Protein AF-0000000085122579 (afdb_homodimer)

Solvent-accessible surface area (backbone atoms only — not comparable to full-atom values): 19219 Å² total; per-residue (Å²): 74,34,42,40,33,47,33,80,49,53,35,28,74,35,72,66,45,45,52,49,37,68,74,48,38,85,46,38,46,40,50,25,57,27,92,48,52,70,45,27,50,51,32,51,49,48,52,53,51,47,40,44,73,68,72,38,62,59,37,35,36,8,29,28,47,11,14,35,53,35,53,37,51,22,65,74,67,73,30,44,30,39,26,38,46,42,28,80,53,45,45,65,74,56,69,60,71,41,80,43,60,28,69,84,80,63,42,40,33,46,40,51,70,66,46,40,53,50,47,53,71,55,60,69,88,74,73,84,65,36,75,35,31,36,38,41,34,27,62,43,18,84,81,54,67,54,62,56,43,44,71,71,45,67,71,24,51,74,43,78,39,83,46,64,28,63,85,40,71,69,57,74,78,43,50,66,59,52,52,57,71,76,103,74,33,42,40,34,46,33,80,49,52,38,30,74,34,73,66,45,44,53,49,37,67,72,48,38,83,44,38,44,41,50,27,56,28,91,48,53,72,46,28,51,51,31,50,50,48,51,53,51,48,41,46,74,70,73,40,62,61,36,35,36,8,30,28,47,11,14,35,53,34,54,37,49,22,65,74,69,73,31,44,31,38,28,38,46,42,28,80,52,44,46,66,74,58,68,60,73,41,83,42,60,29,69,83,79,63,42,41,33,47,40,51,70,68,44,40,54,50,48,52,71,55,60,69,86,75,71,84,66,37,77,34,32,36,39,40,35,27,63,43,19,82,82,53,67,55,62,57,43,46,70,71,44,68,70,24,49,76,43,79,40,84,46,64,28,63,85,39,71,70,59,75,77,43,52,66,59,50,53,58,70,76,103

Sequence (366 aa):
MIIYIHGFASSGLGDKAALFKEYFDEELISPSLSYVPSLAINTLEQLIESYLSLEQEVYLVGSSLGGYYAIYLANKYNLKAVLINPAVHAYETLDKIGTATNYYDYSSFEVIKEHLTYLKSIEVKEINEQSNFMVLLQEDDEVLDFNDAVEKLPDSELIIEQGGSHSFDEVERYFRKITLFFRMIIYIHGFASSGLGDKAALFKEYFDEELISPSLSYVPSLAINTLEQLIESYLSLEQEVYLVGSSLGGYYAIYLANKYNLKAVLINPAVHAYETLDKIGTATNYYDYSSFEVIKEHLTYLKSIEVKEINEQSNFMVLLQEDDEVLDFNDAVEKLPDSELIIEQGGSHSFDEVERYFRKITLFFR

pLDDT: mean 97.39, std 3.12, range [74.44, 98.94]

Radius of gyration: 20.88 Å; Cα contacts (8 Å, |Δi|>4): 743; chains: 2; bounding box: 42×60×50 Å

Nearest PDB structures (foldseek):
  4fle-assembly1_A  TM=9.470E-01  e=5.871E-21  Yersinia enterocolitica subsp. enterocolitica 8081
  6fvj-assembly8_H  TM=5.611E-01  e=1.574E-05  Mycobacterium tuberculosis
  6fw5-assembly3_C  TM=5.671E-01  e=3.361E-04  Mycobacterium tuberculosis CDC1551
  9cys-assembly1_A  TM=4.863E-01  e=2.263E-02  Enterobacter cloacae
  8goa-assembly1_A  TM=5.769E-01  e=2.248E-01  Escherichia coli K-12

Secondary structure (DSSP, 8-state):
-EEEE--TT--TTSHHHHHHHHHHGGGEE---B-SSHHHHHHHHHHHHHHHHHTT---EEEEETHHHHHHHHHHHHHT-EEEEES--TTHHHHT---EEEE-TTT--EEEE-HHHHHHHHHT--SS-S-GGGEEEEEETT-SSS-HHHHHHH-TTSEEEEESS--TT-TTGGGGHHHHHHHH-/-EEEE--TT--TTSHHHHHHHHHHGGGEE---B-SSHHHHHHHHHHHHHHHHHTT---EEEEETHHHHHHHHHHHHHT-EEEEES--TTHHHHT---EEEE-TTT--EEEE-HHHHHHHHHT--SS-S-GGGEEEEEETT-SSS-HHHHHHH-TTSEEEEESS--TT-TTGGGGHHHHHHHH-

Structure (mmCIF, N/CA/C/O backbone):
data_AF-0000000085122579-model_v1
#
loop_
_entity.id
_entity.type
_entity.pdbx_description
1 polymer Esterase
#
loop_
_atom_site.group_PDB
_atom_site.id
_atom_site.type_symbol
_atom_site.label_atom_id
_atom_site.label_alt_id
_atom_site.label_comp_id
_atom_site.label_asym_id
_atom_site.label_entity_id
_atom_site.label_seq_id
_atom_site.pdbx_PDB_ins_code
_atom_site.Cartn_x
_atom_site.Cartn_y
_atom_site.Cartn_z
_atom_site.occupancy
_atom_site.B_iso_or_equiv
_atom_site.auth_seq_id
_atom_site.auth_comp_id
_atom_site.auth_asym_id
_atom_site.auth_atom_id
_atom_site.pdbx_PDB_model_num
ATOM 1 N N . MET A 1 1 ? -14.656 -7.227 -4.316 1 97.5 1 MET A N 1
ATOM 2 C CA . MET A 1 1 ? -13.422 -6.473 -4.52 1 97.5 1 MET A CA 1
ATOM 3 C C . MET A 1 1 ? -12.281 -7.395 -4.922 1 97.5 1 MET A C 1
ATOM 5 O O . MET A 1 1 ? -12.07 -8.438 -4.297 1 97.5 1 MET A O 1
ATOM 9 N N . ILE A 1 2 ? -11.586 -7.027 -6 1 98.81 2 ILE A N 1
ATOM 10 C CA . ILE A 1 2 ? -10.43 -7.777 -6.469 1 98.81 2 ILE A CA 1
ATOM 11 C C . ILE A 1 2 ? -9.148 -7.035 -6.094 1 98.81 2 ILE A C 1
ATOM 13 O O . ILE A 1 2 ? -9.023 -5.832 -6.34 1 98.81 2 ILE A O 1
ATOM 17 N N . ILE A 1 3 ? -8.25 -7.723 -5.438 1 98.94 3 ILE A N 1
ATOM 18 C CA . ILE A 1 3 ? -6.938 -7.156 -5.137 1 98.94 3 ILE A CA 1
ATOM 19 C C . ILE A 1 3 ? -5.883 -7.77 -6.059 1 98.94 3 ILE A C 1
ATOM 21 O O . ILE A 1 3 ? -5.621 -8.977 -5.992 1 98.94 3 ILE A O 1
ATOM 25 N N . TYR A 1 4 ? -5.352 -6.973 -6.926 1 98.94 4 TYR A N 1
ATOM 26 C CA . TYR A 1 4 ? -4.246 -7.406 -7.773 1 98.94 4 TYR A CA 1
ATOM 27 C C . TYR A 1 4 ? -2.914 -7.242 -7.051 1 98.94 4 TYR A C 1
ATOM 29 O O . TYR A 1 4 ? -2.596 -6.16 -6.555 1 98.94 4 TYR A O 1
ATOM 37 N N . ILE A 1 5 ? -2.152 -8.289 -7.023 1 98.94 5 ILE A N 1
ATOM 38 C CA . ILE A 1 5 ? -0.883 -8.328 -6.305 1 98.94 5 ILE A CA 1
ATOM 39 C C . ILE A 1 5 ? 0.265 -8.516 -7.293 1 98.94 5 ILE A C 1
ATOM 41 O O . ILE A 1 5 ? 0.404 -9.586 -7.891 1 98.94 5 ILE A O 1
ATOM 45 N N . HIS A 1 6 ? 1.112 -7.496 -7.414 1 98.81 6 HIS A N 1
ATOM 46 C CA . HIS A 1 6 ? 2.176 -7.492 -8.414 1 98.81 6 HIS A CA 1
ATOM 47 C C . HIS A 1 6 ? 3.389 -8.281 -7.934 1 98.81 6 HIS A C 1
ATOM 49 O O . HIS A 1 6 ? 3.455 -8.672 -6.766 1 98.81 6 HIS A O 1
ATOM 55 N N . GLY A 1 7 ? 4.34 -8.484 -8.852 1 97.75 7 GLY A N 1
ATOM 56 C CA . GLY A 1 7 ? 5.531 -9.273 -8.586 1 97.75 7 GLY A CA 1
ATOM 57 C C . GLY A 1 7 ? 6.695 -8.445 -8.086 1 97.75 7 GLY A C 1
ATOM 58 O O . GLY A 1 7 ? 6.543 -7.25 -7.82 1 97.75 7 GLY A O 1
ATOM 59 N N . PHE A 1 8 ? 7.832 -9.078 -7.992 1 97.31 8 PHE A N 1
ATOM 60 C CA . PHE A 1 8 ? 9.047 -8.508 -7.422 1 97.31 8 PHE A CA 1
ATOM 61 C C . PHE A 1 8 ? 9.5 -7.285 -8.211 1 97.31 8 PHE A C 1
ATOM 63 O O . PHE A 1 8 ? 9.531 -7.316 -9.445 1 97.31 8 PHE A O 1
ATOM 70 N N . ALA A 1 9 ? 9.773 -6.184 -7.504 1 97.12 9 ALA A N 1
ATOM 71 C CA . ALA A 1 9 ? 10.375 -4.961 -8.039 1 97.12 9 ALA A CA 1
ATOM 72 C C . ALA A 1 9 ? 9.414 -4.25 -8.992 1 97.12 9 ALA A C 1
ATOM 74 O O . ALA A 1 9 ? 9.781 -3.26 -9.625 1 97.12 9 ALA A O 1
ATOM 75 N N . SER A 1 10 ? 8.211 -4.82 -9.125 1 97.88 10 SER A N 1
ATOM 76 C CA . SER A 1 10 ? 7.18 -4.207 -9.953 1 97.88 10 SER A CA 1
ATOM 77 C C . SER A 1 10 ? 6.301 -3.262 -9.133 1 97.88 10 SER A C 1
ATOM 79 O O . SER A 1 10 ? 6.746 -2.717 -8.117 1 97.88 10 SER A O 1
ATOM 81 N N . SER A 1 11 ? 5.09 -2.896 -9.68 1 98.69 11 SER A N 1
ATOM 82 C CA . SER A 1 11 ? 4.168 -1.98 -9.016 1 98.69 11 SER A CA 1
ATOM 83 C C . SER A 1 11 ? 2.727 -2.238 -9.445 1 98.69 11 SER A C 1
ATOM 85 O O . SER A 1 11 ? 2.475 -3.074 -10.312 1 98.69 11 SER A O 1
ATOM 87 N N . GLY A 1 12 ? 1.847 -1.57 -8.781 1 98.69 12 GLY A N 1
ATOM 88 C CA . GLY A 1 12 ? 0.439 -1.638 -9.141 1 98.69 12 GLY A CA 1
ATOM 89 C C . GLY A 1 12 ? 0.13 -0.961 -10.469 1 98.69 12 GLY A C 1
ATOM 90 O O . GLY A 1 12 ? -1.016 -0.974 -10.922 1 98.69 12 GLY A O 1
ATOM 91 N N . LEU A 1 13 ? 1.161 -0.475 -11.172 1 98.25 13 LEU A N 1
ATOM 92 C CA . LEU A 1 13 ? 0.968 0.243 -12.422 1 98.25 13 LEU A CA 1
ATOM 93 C C . LEU A 1 13 ? 1.652 -0.485 -13.578 1 98.25 13 LEU A C 1
ATOM 95 O O . LEU A 1 13 ? 1.768 0.058 -14.68 1 98.25 13 LEU A O 1
ATOM 99 N N . GLY A 1 14 ? 2.145 -1.684 -13.266 1 97.5 14 GLY A N 1
ATOM 100 C CA . GLY A 1 14 ? 2.734 -2.488 -14.32 1 97.5 14 GLY A CA 1
ATOM 101 C C . GLY A 1 14 ? 1.75 -2.842 -15.422 1 97.5 14 GLY A C 1
ATOM 102 O O . GLY A 1 14 ? 0.545 -2.629 -15.281 1 97.5 14 GLY A O 1
ATOM 103 N N . ASP A 1 15 ? 2.234 -3.42 -16.484 1 96.56 15 ASP A N 1
ATOM 104 C CA . ASP A 1 15 ? 1.447 -3.686 -17.672 1 96.56 15 ASP A CA 1
ATOM 105 C C . ASP A 1 15 ? 0.255 -4.586 -17.359 1 96.56 15 ASP A C 1
ATOM 107 O O . ASP A 1 15 ? -0.878 -4.281 -17.734 1 96.56 15 ASP A O 1
ATOM 111 N N . LYS A 1 16 ? 0.443 -5.68 -16.688 1 97.56 16 LYS A N 1
ATOM 112 C CA . LYS A 1 16 ? -0.645 -6.605 -16.375 1 97.56 16 LYS A CA 1
ATOM 113 C C . LYS A 1 16 ? -1.66 -5.965 -15.438 1 97.56 16 LYS A C 1
ATOM 115 O O . LYS A 1 16 ? -2.869 -6.094 -15.633 1 97.56 16 LYS A O 1
ATOM 120 N N . ALA A 1 17 ? -1.126 -5.324 -14.422 1 97.62 17 ALA A N 1
ATOM 121 C CA . ALA A 1 17 ? -2.008 -4.629 -13.484 1 97.62 17 ALA A CA 1
ATOM 122 C C . ALA A 1 17 ? -2.904 -3.633 -14.211 1 97.62 17 ALA A C 1
ATOM 124 O O . ALA A 1 17 ? -4.098 -3.531 -13.914 1 97.62 17 ALA A O 1
ATOM 125 N N . ALA A 1 18 ? -2.316 -2.916 -15.195 1 97.69 18 ALA A N 1
ATOM 126 C CA . ALA A 1 18 ? -3.061 -1.92 -15.969 1 97.69 18 ALA A CA 1
ATOM 127 C C . ALA A 1 18 ? -4.172 -2.576 -16.781 1 97.69 18 ALA A C 1
ATOM 129 O O . ALA A 1 18 ? -5.277 -2.037 -16.875 1 97.69 18 ALA A O 1
ATOM 130 N N . LEU A 1 19 ? -3.873 -3.73 -17.359 1 98.38 19 LEU A N 1
ATOM 131 C CA . LEU A 1 19 ? -4.875 -4.465 -18.125 1 98.38 19 LEU A CA 1
ATOM 132 C C . LEU A 1 19 ? -6.031 -4.898 -17.234 1 98.38 19 LEU A C 1
ATOM 134 O O . LEU A 1 19 ? -7.195 -4.75 -17.594 1 98.38 19 LEU A O 1
ATOM 138 N N . PHE A 1 20 ? -5.695 -5.41 -16.078 1 98.69 20 PHE A N 1
ATOM 139 C CA . PHE A 1 20 ? -6.727 -5.844 -15.133 1 98.69 20 PHE A CA 1
ATOM 140 C C . PHE A 1 20 ? -7.566 -4.66 -14.672 1 98.69 20 PHE A C 1
ATOM 142 O O . PHE A 1 20 ? -8.789 -4.766 -14.57 1 98.69 20 PHE A O 1
ATOM 149 N N . LYS A 1 21 ? -6.918 -3.562 -14.367 1 98.19 21 LYS A N 1
ATOM 150 C CA . LYS A 1 21 ? -7.621 -2.367 -13.914 1 98.19 21 LYS A CA 1
ATOM 151 C C . LYS A 1 21 ? -8.578 -1.852 -14.984 1 98.19 21 LYS A C 1
ATOM 153 O O . LYS A 1 21 ? -9.688 -1.407 -14.672 1 98.19 21 LYS A O 1
ATOM 158 N N . GLU A 1 22 ? -8.125 -1.873 -16.188 1 97.75 22 GLU A N 1
ATOM 159 C CA . GLU A 1 22 ? -8.969 -1.424 -17.297 1 97.75 22 GLU A CA 1
ATOM 160 C C . GLU A 1 22 ? -10.211 -2.293 -17.422 1 97.75 22 GLU A C 1
ATOM 162 O O . GLU A 1 22 ? -11.305 -1.782 -17.672 1 97.75 22 GLU A O 1
ATOM 167 N N . TYR A 1 23 ? -10.109 -3.537 -17.203 1 98.44 23 TYR A N 1
ATOM 168 C CA . TYR A 1 23 ? -11.203 -4.477 -17.422 1 98.44 23 TYR A CA 1
ATOM 169 C C . TYR A 1 23 ? -12.156 -4.477 -16.219 1 98.44 23 TYR A C 1
ATOM 171 O O . TYR A 1 23 ? -13.375 -4.441 -16.391 1 98.44 23 TYR A O 1
ATOM 179 N N . PHE A 1 24 ? -11.633 -4.469 -15 1 97.69 24 PHE A N 1
ATOM 180 C CA . PHE A 1 24 ? -12.461 -4.656 -13.812 1 97.69 24 PHE A CA 1
ATOM 181 C C . PHE A 1 24 ? -12.836 -3.312 -13.195 1 97.69 24 PHE A C 1
ATOM 183 O O . PHE A 1 24 ? -13.742 -3.236 -12.367 1 97.69 24 PHE A O 1
ATOM 190 N N . ASP A 1 25 ? -12.125 -2.279 -13.516 1 95.5 25 ASP A N 1
ATOM 191 C CA . ASP A 1 25 ? -12.414 -0.897 -13.141 1 95.5 25 ASP A CA 1
ATOM 192 C C . ASP A 1 25 ? -12.547 -0.752 -11.625 1 95.5 25 ASP A C 1
ATOM 194 O O . ASP A 1 25 ? -11.648 -1.146 -10.883 1 95.5 25 ASP A O 1
ATOM 198 N N . GLU A 1 26 ? -13.688 -0.414 -11.156 1 93.31 26 GLU A N 1
ATOM 199 C CA . GLU A 1 26 ? -13.875 -0.052 -9.75 1 93.31 26 GLU A CA 1
ATOM 200 C C . GLU A 1 26 ? -13.875 -1.289 -8.859 1 93.31 26 GLU A C 1
ATOM 202 O O . GLU A 1 26 ? -13.727 -1.181 -7.637 1 93.31 26 GLU A O 1
ATOM 207 N N . GLU A 1 27 ? -13.93 -2.379 -9.461 1 96.94 27 GLU A N 1
ATOM 208 C CA . GLU A 1 27 ? -13.992 -3.604 -8.664 1 96.94 27 GLU A CA 1
ATOM 209 C C . GLU A 1 27 ? -12.594 -4.102 -8.312 1 96.94 27 GLU A C 1
ATOM 211 O O . GLU A 1 27 ? -12.445 -5.082 -7.582 1 96.94 27 GLU A O 1
ATOM 216 N N . LEU A 1 28 ? -11.609 -3.389 -8.859 1 98.62 28 LEU A N 1
ATOM 217 C CA . LEU A 1 28 ? -10.25 -3.869 -8.656 1 98.62 28 LEU A CA 1
ATOM 218 C C . LEU A 1 28 ? -9.359 -2.764 -8.094 1 98.62 28 LEU A C 1
ATOM 220 O O . LEU A 1 28 ? -9.43 -1.618 -8.547 1 98.62 28 LEU A O 1
ATOM 224 N N . ILE A 1 29 ? -8.594 -3.127 -7.105 1 98.81 29 ILE A N 1
ATOM 225 C CA . ILE A 1 29 ? -7.488 -2.275 -6.676 1 98.81 29 ILE A CA 1
ATOM 226 C C . ILE A 1 29 ? -6.16 -2.979 -6.945 1 98.81 29 ILE A C 1
ATOM 228 O O . ILE A 1 29 ? -6.07 -4.207 -6.867 1 98.81 29 ILE A O 1
ATOM 232 N N . SER A 1 30 ? -5.164 -2.24 -7.309 1 98.88 30 SER A N 1
ATOM 233 C CA . SER A 1 30 ? -3.812 -2.721 -7.57 1 98.88 30 SER A CA 1
ATOM 234 C C . SER A 1 30 ? -2.775 -1.881 -6.832 1 98.88 30 SER A C 1
ATOM 236 O O . SER A 1 30 ? -2.023 -1.126 -7.453 1 98.88 30 SER A O 1
ATOM 238 N N . PRO A 1 31 ? -2.701 -2.08 -5.516 1 98.88 31 PRO A N 1
ATOM 239 C CA . PRO A 1 31 ? -1.748 -1.269 -4.754 1 98.88 31 PRO A CA 1
ATOM 240 C C . PRO A 1 31 ? -0.297 -1.545 -5.141 1 98.88 31 PRO A C 1
ATOM 242 O O . PRO A 1 31 ? 0.042 -2.668 -5.52 1 98.88 31 PRO A O 1
ATOM 245 N N . SER A 1 32 ? 0.53 -0.485 -5.102 1 98.94 32 SER A N 1
ATOM 246 C CA . SER A 1 32 ? 1.976 -0.67 -5.172 1 98.94 32 SER A CA 1
ATOM 247 C C . SER A 1 32 ? 2.557 -1 -3.801 1 98.94 32 SER A C 1
ATOM 249 O O . SER A 1 32 ? 2.596 -0.143 -2.914 1 98.94 32 SER A O 1
ATOM 251 N N . LEU A 1 33 ? 3.066 -2.205 -3.693 1 98.88 33 LEU A N 1
ATOM 252 C CA . LEU A 1 33 ? 3.396 -2.756 -2.383 1 98.88 33 LEU A CA 1
ATOM 253 C C . LEU A 1 33 ? 4.82 -2.381 -1.979 1 98.88 33 LEU A C 1
ATOM 255 O O . LEU A 1 33 ? 5.668 -2.127 -2.838 1 98.88 33 LEU A O 1
ATOM 259 N N . SER A 1 34 ? 5.039 -2.348 -0.654 1 98.81 34 SER A N 1
ATOM 260 C CA . SER A 1 34 ? 6.391 -2.207 -0.121 1 98.81 34 SER A CA 1
ATOM 261 C C . SER A 1 34 ? 7.312 -3.293 -0.663 1 98.81 34 SER A C 1
ATOM 263 O O . SER A 1 34 ? 6.898 -4.445 -0.825 1 98.81 34 SER A O 1
ATOM 265 N N . TYR A 1 35 ? 8.57 -2.889 -0.859 1 98.25 35 TYR A N 1
ATOM 266 C CA . TYR A 1 35 ? 9.547 -3.887 -1.28 1 98.25 35 TYR A CA 1
ATOM 267 C C . TYR A 1 35 ? 9.914 -4.812 -0.126 1 98.25 35 TYR A C 1
ATOM 269 O O . TYR A 1 35 ? 10.57 -5.836 -0.328 1 98.25 35 TYR A O 1
ATOM 277 N N . VAL A 1 36 ? 9.539 -4.48 1.071 1 98.75 36 VAL A N 1
ATOM 278 C CA . VAL A 1 36 ? 9.711 -5.324 2.246 1 98.75 36 VAL A CA 1
ATOM 279 C C . VAL A 1 36 ? 8.562 -6.324 2.34 1 98.75 36 VAL A C 1
ATOM 281 O O . VAL A 1 36 ? 7.422 -5.945 2.605 1 98.75 36 VAL A O 1
ATOM 284 N N . PRO A 1 37 ? 8.828 -7.613 2.234 1 98.56 37 PRO A N 1
ATOM 285 C CA . PRO A 1 37 ? 7.77 -8.617 2.117 1 98.56 37 PRO A CA 1
ATOM 286 C C . PRO A 1 37 ? 6.805 -8.594 3.299 1 98.56 37 PRO A C 1
ATOM 288 O O . PRO A 1 37 ? 5.586 -8.688 3.109 1 98.56 37 PRO A O 1
ATOM 291 N N . SER A 1 38 ? 7.27 -8.469 4.531 1 98.88 38 SER A N 1
ATOM 292 C CA . SER A 1 38 ? 6.398 -8.484 5.703 1 98.88 38 SER A CA 1
ATOM 293 C C . SER A 1 38 ? 5.461 -7.281 5.711 1 98.88 38 SER A C 1
ATOM 295 O O . SER A 1 38 ? 4.309 -7.391 6.129 1 98.88 38 SER A O 1
ATOM 297 N N . LEU A 1 39 ? 5.938 -6.168 5.242 1 98.94 39 LEU A N 1
ATOM 298 C CA . LEU A 1 39 ? 5.105 -4.977 5.148 1 98.94 39 LEU A CA 1
ATOM 299 C C . LEU A 1 39 ? 4.078 -5.109 4.027 1 98.94 39 LEU A C 1
ATOM 301 O O . LEU A 1 39 ? 2.936 -4.668 4.168 1 98.94 39 LEU A O 1
ATOM 305 N N . ALA A 1 40 ? 4.504 -5.715 2.908 1 98.94 40 ALA A N 1
ATOM 306 C CA . ALA A 1 40 ? 3.582 -5.977 1.808 1 98.94 40 ALA A CA 1
ATOM 307 C C . ALA A 1 40 ? 2.43 -6.867 2.26 1 98.94 40 ALA A C 1
ATOM 309 O O . ALA A 1 40 ? 1.261 -6.551 2.021 1 98.94 40 ALA A O 1
ATOM 310 N N . ILE A 1 41 ? 2.752 -7.922 2.955 1 98.94 41 ILE A N 1
ATOM 311 C CA . ILE A 1 41 ? 1.755 -8.875 3.43 1 98.94 41 ILE A CA 1
ATOM 312 C C . ILE A 1 41 ? 0.828 -8.188 4.434 1 98.94 41 ILE A C 1
ATOM 314 O O . ILE A 1 41 ? -0.393 -8.352 4.371 1 98.94 41 ILE A O 1
ATOM 318 N N . ASN A 1 42 ? 1.389 -7.422 5.316 1 98.94 42 ASN A N 1
ATOM 319 C CA . ASN A 1 42 ? 0.564 -6.727 6.301 1 98.94 42 ASN A CA 1
ATOM 320 C C . ASN A 1 42 ? -0.429 -5.781 5.629 1 98.94 42 ASN A C 1
ATOM 322 O O . ASN A 1 42 ? -1.591 -5.707 6.031 1 98.94 42 ASN A O 1
ATOM 326 N N . THR A 1 43 ? 0.038 -5.035 4.637 1 98.94 43 THR A N 1
ATOM 327 C CA . THR A 1 43 ? -0.854 -4.156 3.887 1 98.94 43 THR A CA 1
ATOM 328 C C . THR A 1 43 ? -1.985 -4.953 3.244 1 98.94 43 THR A C 1
ATOM 330 O O . THR A 1 43 ? -3.154 -4.578 3.352 1 98.94 43 THR A O 1
ATOM 333 N N . LEU A 1 44 ? -1.632 -6.035 2.627 1 98.94 44 LEU A N 1
ATOM 334 C CA . LEU A 1 44 ? -2.619 -6.871 1.949 1 98.94 44 LEU A CA 1
ATOM 335 C C . LEU A 1 44 ? -3.605 -7.465 2.947 1 98.94 44 LEU A C 1
ATOM 337 O O . LEU A 1 44 ? -4.805 -7.547 2.668 1 98.94 44 LEU A O 1
ATOM 341 N N . GLU A 1 45 ? -3.111 -7.891 4.082 1 98.94 45 GLU A N 1
ATOM 342 C CA . GLU A 1 45 ? -3.996 -8.414 5.121 1 98.94 45 GLU A CA 1
ATOM 343 C C . GLU A 1 45 ? -4.988 -7.352 5.582 1 98.94 45 GLU A C 1
ATOM 345 O O . GLU A 1 45 ? -6.18 -7.633 5.738 1 98.94 45 GLU A O 1
ATOM 350 N N . GLN A 1 46 ? -4.523 -6.16 5.801 1 98.81 46 GLN A N 1
ATOM 351 C CA . GLN A 1 46 ? -5.41 -5.078 6.223 1 98.81 46 GLN A CA 1
ATOM 352 C C . GLN A 1 46 ? -6.469 -4.797 5.164 1 98.81 46 GLN A C 1
ATOM 354 O O . GLN A 1 46 ? -7.633 -4.551 5.492 1 98.81 46 GLN A O 1
ATOM 359 N N . LEU A 1 47 ? -6.066 -4.805 3.932 1 98.81 47 LEU A N 1
ATOM 360 C CA . LEU A 1 47 ? -7.016 -4.582 2.846 1 98.81 47 LEU A CA 1
ATOM 361 C C . LEU A 1 47 ? -8.094 -5.668 2.834 1 98.81 47 LEU A C 1
ATOM 363 O O . LEU A 1 47 ? -9.289 -5.359 2.799 1 98.81 47 LEU A O 1
ATOM 367 N N . ILE A 1 48 ? -7.645 -6.91 2.875 1 98.88 48 ILE A N 1
ATOM 368 C CA . ILE A 1 48 ? -8.562 -8.039 2.859 1 98.88 48 ILE A CA 1
ATOM 369 C C . ILE A 1 48 ? -9.547 -7.926 4.023 1 98.88 48 ILE A C 1
ATOM 371 O O . ILE A 1 48 ? -10.758 -7.984 3.83 1 98.88 48 ILE A O 1
ATOM 375 N N . GLU A 1 49 ? -9.008 -7.68 5.176 1 98.75 49 GLU A N 1
ATOM 376 C CA . GLU A 1 49 ? -9.836 -7.625 6.375 1 98.75 49 GLU A CA 1
ATOM 377 C C . GLU A 1 49 ? -10.797 -6.441 6.328 1 98.75 49 GLU A C 1
ATOM 379 O O . GLU A 1 49 ? -11.945 -6.551 6.762 1 98.75 49 GLU A O 1
ATOM 384 N N . SER A 1 50 ? -10.32 -5.352 5.836 1 98.5 50 SER A N 1
ATOM 385 C CA . SER A 1 50 ? -11.18 -4.172 5.766 1 98.5 50 SER A CA 1
ATOM 386 C C . SER A 1 50 ? -12.359 -4.406 4.82 1 98.5 50 SER A C 1
ATOM 388 O O . SER A 1 50 ? -13.492 -4.051 5.141 1 98.5 50 SER A O 1
ATOM 390 N N . TYR A 1 51 ? -12.141 -4.992 3.656 1 98.56 51 TYR A N 1
ATOM 391 C CA . TYR A 1 51 ? -13.219 -5.238 2.705 1 98.56 51 TYR A CA 1
ATOM 392 C C . TYR A 1 51 ? -14.172 -6.312 3.225 1 98.56 51 TYR A C 1
ATOM 394 O O . TYR A 1 51 ? -15.383 -6.211 3.051 1 98.56 51 TYR A O 1
ATOM 402 N N . LEU A 1 52 ? -13.578 -7.332 3.854 1 98.5 52 LEU A N 1
ATOM 403 C CA . LEU A 1 52 ? -14.422 -8.367 4.441 1 98.5 52 LEU A CA 1
ATOM 404 C C . LEU A 1 52 ? -15.328 -7.785 5.516 1 98.5 52 LEU A C 1
ATOM 406 O O . LEU A 1 52 ? -16.5 -8.156 5.617 1 98.5 52 LEU A O 1
ATOM 410 N N . SER A 1 53 ? -14.773 -6.852 6.262 1 97.56 53 SER A N 1
ATOM 411 C CA . SER A 1 53 ? -15.547 -6.234 7.332 1 97.56 53 SER A CA 1
ATOM 412 C C . SER A 1 53 ? -16.688 -5.395 6.77 1 97.56 53 SER A C 1
ATOM 414 O O . SER A 1 53 ? -17.688 -5.141 7.461 1 97.56 53 SER A O 1
ATOM 416 N N . LEU A 1 54 ? -16.578 -4.98 5.582 1 97.25 54 LEU A N 1
ATOM 417 C CA . LEU A 1 54 ? -17.625 -4.219 4.902 1 97.25 54 LEU A CA 1
ATOM 418 C C . LEU A 1 54 ? -18.531 -5.137 4.098 1 97.25 54 LEU A C 1
ATOM 420 O O . LEU A 1 54 ? -19.234 -4.688 3.186 1 97.25 54 LEU A O 1
ATOM 424 N N . GLU A 1 55 ? -18.391 -6.465 4.309 1 97.25 55 GLU A N 1
ATOM 425 C CA . GLU A 1 55 ? -19.219 -7.512 3.727 1 97.25 55 GLU A CA 1
ATOM 426 C C . GLU A 1 55 ? -19.016 -7.605 2.217 1 97.25 55 GLU A C 1
ATOM 428 O O . GLU A 1 55 ? -19.953 -7.91 1.477 1 97.25 55 GLU A O 1
ATOM 433 N N . GLN A 1 56 ? -17.859 -7.23 1.79 1 97.56 56 GLN A N 1
ATOM 434 C CA . GLN A 1 56 ? -17.5 -7.441 0.393 1 97.56 56 GLN A CA 1
ATOM 435 C C . GLN A 1 56 ? -16.891 -8.828 0.187 1 97.56 56 GLN A C 1
ATOM 437 O O . GLN A 1 56 ? -16.203 -9.352 1.064 1 97.56 56 GLN A O 1
ATOM 442 N N . GLU A 1 57 ? -17.25 -9.43 -0.937 1 98.06 57 GLU A N 1
ATOM 443 C CA . GLU A 1 57 ? -16.422 -10.555 -1.37 1 98.06 57 GLU A CA 1
ATOM 444 C C . GLU A 1 57 ? -15.055 -10.086 -1.831 1 98.06 57 GLU A C 1
ATOM 446 O O . GLU A 1 57 ? -14.93 -9.055 -2.492 1 98.06 57 GLU A O 1
ATOM 451 N N . VAL A 1 58 ? -14.07 -10.828 -1.396 1 98.81 58 VAL A N 1
ATOM 452 C CA . VAL A 1 58 ? -12.711 -10.445 -1.757 1 98.81 58 VAL A CA 1
ATOM 453 C C . VAL A 1 58 ? -12.07 -11.555 -2.596 1 98.81 58 VAL A C 1
ATOM 455 O O . VAL A 1 58 ? -12.18 -12.734 -2.262 1 98.81 58 VAL A O 1
ATOM 458 N N . TYR A 1 59 ? -11.477 -11.188 -3.703 1 98.94 59 TYR A N 1
ATOM 459 C CA . TYR A 1 59 ? -10.734 -12.078 -4.59 1 98.94 59 TYR A CA 1
ATOM 460 C C . TYR A 1 59 ? -9.312 -11.562 -4.812 1 98.94 59 TYR A C 1
ATOM 462 O O . TYR A 1 59 ? -9.055 -10.359 -4.699 1 98.94 59 TYR A O 1
ATOM 470 N N . LEU A 1 60 ? -8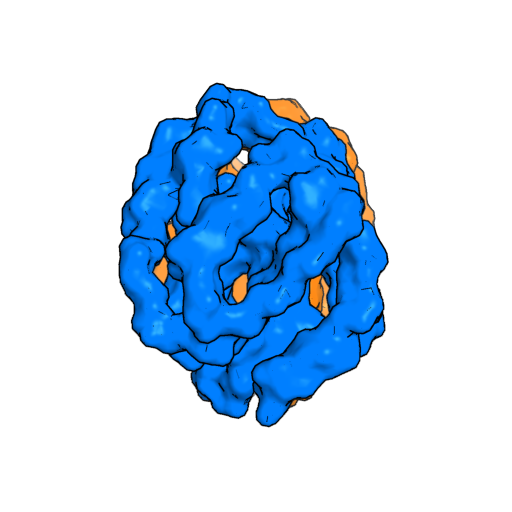.422 -12.508 -5.133 1 98.94 60 LEU A N 1
ATOM 471 C CA . LEU A 1 60 ? -7.027 -12.117 -5.344 1 98.94 60 LEU A CA 1
ATOM 472 C C . LEU A 1 60 ? -6.566 -12.484 -6.75 1 98.94 60 LEU A C 1
ATOM 474 O O . LEU A 1 60 ? -6.965 -13.523 -7.281 1 98.94 60 LEU A O 1
ATOM 478 N N . VAL A 1 61 ? -5.812 -11.664 -7.348 1 98.94 61 VAL A N 1
ATOM 479 C CA . VAL A 1 61 ? -5 -11.969 -8.523 1 98.94 61 VAL A CA 1
ATOM 480 C C . VAL A 1 61 ? -3.527 -11.727 -8.211 1 98.94 61 VAL A C 1
ATOM 482 O O . VAL A 1 61 ? -3.143 -10.609 -7.84 1 98.94 61 VAL A O 1
ATOM 485 N N . GLY A 1 62 ? -2.752 -12.711 -8.32 1 98.88 62 GLY A N 1
ATOM 486 C CA . GLY A 1 62 ? -1.337 -12.578 -8.008 1 98.88 62 GLY A CA 1
ATOM 487 C C . GLY A 1 62 ? -0.433 -13.023 -9.141 1 98.88 62 GLY A C 1
ATOM 488 O O . GLY A 1 62 ? -0.621 -14.109 -9.703 1 98.88 62 GLY A O 1
ATOM 489 N N . SER A 1 63 ? 0.512 -12.234 -9.484 1 98.62 63 SER A N 1
ATOM 490 C CA . SER A 1 63 ? 1.478 -12.547 -10.531 1 98.62 63 SER A CA 1
ATOM 491 C C . SER A 1 63 ? 2.877 -12.742 -9.953 1 98.62 63 SER A C 1
ATOM 493 O O . SER A 1 63 ? 3.338 -11.93 -9.148 1 98.62 63 SER A O 1
ATOM 495 N N . SER A 1 64 ? 3.664 -13.836 -10.391 1 97.94 64 SER A N 1
ATOM 496 C CA . SER A 1 64 ? 5.039 -14.062 -9.961 1 97.94 64 SER A CA 1
ATOM 497 C C . SER A 1 64 ? 5.152 -14.055 -8.438 1 97.94 64 SER A C 1
ATOM 499 O O . SER A 1 64 ? 4.488 -14.844 -7.758 1 97.94 64 SER A O 1
ATOM 501 N N . LEU A 1 65 ? 5.867 -13.164 -7.832 1 98.19 65 LEU A N 1
ATOM 502 C CA . LEU A 1 65 ? 5.926 -13.047 -6.379 1 98.19 65 LEU A CA 1
ATOM 503 C C . LEU A 1 65 ? 4.547 -12.758 -5.801 1 98.19 65 LEU A C 1
ATOM 505 O O . LEU A 1 65 ? 4.211 -13.242 -4.715 1 98.19 65 LEU A O 1
ATOM 509 N N . GLY A 1 66 ? 3.77 -11.969 -6.508 1 98.81 66 GLY A N 1
ATOM 510 C CA . GLY A 1 66 ? 2.396 -11.719 -6.098 1 98.81 66 GLY A CA 1
ATOM 511 C C . GLY A 1 66 ? 1.562 -12.984 -6.012 1 98.81 66 GLY A C 1
ATOM 512 O O . GLY A 1 66 ? 0.628 -13.062 -5.211 1 98.81 66 GLY A O 1
ATOM 513 N N . GLY A 1 67 ? 1.876 -13.914 -6.918 1 98.81 67 GLY A N 1
ATOM 514 C CA . GLY A 1 67 ? 1.222 -15.211 -6.82 1 98.81 67 GLY A CA 1
ATOM 515 C C . GLY A 1 67 ? 1.549 -15.945 -5.535 1 98.81 67 GLY A C 1
ATOM 516 O O . GLY A 1 67 ? 0.676 -16.578 -4.934 1 98.81 67 GLY A O 1
ATOM 517 N N . TYR A 1 68 ? 2.756 -15.875 -5.117 1 98.75 68 TYR A N 1
ATOM 518 C CA . TYR A 1 68 ? 3.193 -16.453 -3.852 1 98.75 68 TYR A CA 1
ATOM 519 C C . TYR A 1 68 ? 2.43 -15.836 -2.682 1 98.75 68 TYR A C 1
ATOM 521 O O . TYR A 1 68 ? 1.935 -16.547 -1.811 1 98.75 68 TYR A O 1
ATOM 529 N N . TYR A 1 69 ? 2.33 -14.5 -2.658 1 98.94 69 TYR A N 1
ATOM 530 C CA . TYR A 1 69 ? 1.561 -13.789 -1.642 1 98.94 69 TYR A CA 1
ATOM 531 C C . TYR A 1 69 ? 0.097 -14.211 -1.674 1 98.94 69 TYR A C 1
ATOM 533 O O . TYR A 1 69 ? -0.519 -14.422 -0.625 1 98.94 69 TYR A O 1
ATOM 541 N N . ALA A 1 70 ? -0.415 -14.352 -2.885 1 98.88 70 ALA A N 1
ATOM 542 C CA . ALA A 1 70 ? -1.824 -14.695 -3.055 1 98.88 70 ALA A CA 1
ATOM 543 C C . ALA A 1 70 ? -2.117 -16.094 -2.516 1 98.88 70 ALA A C 1
ATOM 545 O O . ALA A 1 70 ? -3.172 -16.328 -1.919 1 98.88 70 ALA A O 1
ATOM 546 N N . ILE A 1 71 ? -1.223 -17.016 -2.771 1 98.75 71 ILE A N 1
ATOM 547 C CA . ILE A 1 71 ? -1.396 -18.359 -2.238 1 98.75 71 ILE A CA 1
ATOM 548 C C . ILE A 1 71 ? -1.507 -18.312 -0.716 1 98.75 71 ILE A C 1
ATOM 550 O O . ILE A 1 71 ? -2.432 -18.875 -0.132 1 98.75 71 ILE A O 1
ATOM 554 N N . TYR A 1 72 ? -0.621 -17.609 -0.05 1 98.75 72 TYR A N 1
ATOM 555 C CA . TYR A 1 72 ? -0.6 -17.484 1.402 1 98.75 72 TYR A CA 1
ATOM 556 C C . TYR A 1 72 ? -1.893 -16.844 1.91 1 98.75 72 TYR A C 1
ATOM 558 O O . TYR A 1 72 ? -2.549 -17.391 2.799 1 98.75 72 TYR A O 1
ATOM 566 N N . LEU A 1 73 ? -2.258 -15.734 1.288 1 98.88 73 LEU A N 1
ATOM 567 C CA . LEU A 1 73 ? -3.389 -14.945 1.765 1 98.88 73 LEU A CA 1
ATOM 568 C C . LEU A 1 73 ? -4.707 -15.656 1.477 1 98.88 73 LEU A C 1
ATOM 570 O O . LEU A 1 73 ? -5.625 -15.625 2.297 1 98.88 73 LEU A O 1
ATOM 574 N N . ALA A 1 74 ? -4.812 -16.281 0.305 1 98.69 74 ALA A N 1
ATOM 575 C CA . ALA A 1 74 ? -6.035 -17 -0.032 1 98.69 74 ALA A CA 1
ATOM 576 C C . ALA A 1 74 ? -6.238 -18.188 0.9 1 98.69 74 ALA A C 1
ATOM 578 O O . ALA A 1 74 ? -7.367 -18.5 1.286 1 98.69 74 ALA A O 1
ATOM 579 N N . ASN A 1 75 ? -5.164 -18.859 1.168 1 98 75 ASN A N 1
ATOM 580 C CA . ASN A 1 75 ? -5.246 -19.969 2.113 1 98 75 ASN A CA 1
ATOM 581 C C . ASN A 1 75 ? -5.641 -19.484 3.508 1 98 75 ASN A C 1
ATOM 583 O O . ASN A 1 75 ? -6.457 -20.109 4.18 1 98 75 ASN A O 1
ATOM 587 N N . LYS A 1 76 ? -5.082 -18.438 3.971 1 97.88 76 LYS A N 1
ATOM 588 C CA . LYS A 1 76 ? -5.316 -17.875 5.301 1 97.88 76 LYS A CA 1
ATOM 589 C C . LYS A 1 76 ? -6.762 -17.406 5.457 1 97.88 76 LYS A C 1
ATOM 591 O O . LYS A 1 76 ? -7.371 -17.609 6.512 1 97.88 76 LYS A O 1
ATOM 596 N N . TYR A 1 77 ? -7.375 -16.828 4.418 1 98.25 77 TYR A N 1
ATOM 597 C CA . TYR A 1 77 ? -8.672 -16.172 4.543 1 98.25 77 TYR A CA 1
ATOM 598 C C . TYR A 1 77 ? -9.75 -16.938 3.779 1 98.25 77 TYR A C 1
ATOM 600 O O . TYR A 1 77 ? -10.906 -16.516 3.727 1 98.25 77 TYR A O 1
ATOM 608 N N . ASN A 1 78 ? -9.391 -18.062 3.191 1 98.06 78 ASN A N 1
ATOM 609 C CA . ASN A 1 78 ? -10.305 -18.859 2.391 1 98.06 78 ASN A CA 1
ATOM 610 C C . ASN A 1 78 ? -10.93 -18.047 1.261 1 98.06 78 ASN A C 1
ATOM 612 O O . ASN A 1 78 ? -12.156 -17.969 1.144 1 98.06 78 ASN A O 1
ATOM 616 N N . LEU A 1 79 ? -10.039 -17.5 0.416 1 98.56 79 LEU A N 1
ATOM 617 C CA . LEU A 1 79 ? -10.453 -16.656 -0.71 1 98.56 79 LEU A CA 1
ATOM 618 C C . LEU A 1 79 ? -10.156 -17.359 -2.035 1 98.56 79 LEU A C 1
ATOM 620 O O . LEU A 1 79 ? -9.234 -18.172 -2.121 1 98.56 79 LEU A O 1
ATOM 624 N N . LYS A 1 80 ? -10.906 -17.062 -3.072 1 98.81 80 LYS A N 1
ATOM 625 C CA . LYS A 1 80 ? -10.531 -17.438 -4.434 1 98.81 80 LYS A CA 1
ATOM 626 C C . LYS A 1 80 ? -9.391 -16.562 -4.949 1 98.81 80 LYS A C 1
ATOM 628 O O . LYS A 1 80 ? -9.359 -15.359 -4.688 1 98.81 80 LYS A O 1
ATOM 633 N N . ALA A 1 81 ? -8.484 -17.203 -5.668 1 98.88 81 ALA A N 1
ATOM 634 C CA . ALA A 1 81 ? -7.332 -16.484 -6.199 1 98.88 81 ALA A CA 1
ATOM 635 C C . ALA A 1 81 ? -6.961 -16.984 -7.59 1 98.88 81 ALA A C 1
ATOM 637 O O . ALA A 1 81 ? -7.012 -18.188 -7.855 1 98.88 81 ALA A O 1
ATOM 638 N N . VAL A 1 82 ? -6.652 -16.078 -8.445 1 98.94 82 VAL A N 1
ATOM 639 C CA . VAL A 1 82 ? -6.047 -16.391 -9.734 1 98.94 82 VAL A CA 1
ATOM 640 C C . VAL A 1 82 ? -4.539 -16.141 -9.672 1 98.94 82 VAL A C 1
ATOM 642 O O . VAL A 1 82 ? -4.102 -15.062 -9.25 1 98.94 82 VAL A O 1
ATOM 645 N N . LEU A 1 83 ? -3.836 -17.125 -10.039 1 98.88 83 LEU A N 1
ATOM 646 C CA . LEU A 1 83 ? -2.379 -17.062 -10.039 1 98.88 83 LEU A CA 1
ATOM 647 C C . LEU A 1 83 ? -1.83 -17.016 -11.461 1 98.88 83 LEU A C 1
ATOM 649 O O . LEU A 1 83 ? -2.184 -17.859 -12.281 1 98.88 83 LEU A O 1
ATOM 653 N N . ILE A 1 84 ? -0.981 -16.062 -11.734 1 98.88 84 ILE A N 1
ATOM 654 C CA . ILE A 1 84 ? -0.381 -15.914 -13.055 1 98.88 84 ILE A CA 1
ATOM 655 C C . ILE A 1 84 ? 1.12 -16.188 -12.969 1 98.88 84 ILE A C 1
ATOM 657 O O . ILE A 1 84 ? 1.868 -15.383 -12.406 1 98.88 84 ILE A O 1
ATOM 661 N N . ASN A 1 85 ? 1.603 -17.266 -13.555 1 98.62 85 ASN A N 1
ATOM 662 C CA . ASN A 1 85 ? 2.992 -17.703 -13.461 1 98.62 85 ASN A CA 1
ATOM 663 C C . ASN A 1 85 ? 3.555 -17.5 -12.062 1 98.62 85 ASN A C 1
ATOM 665 O O . ASN A 1 85 ? 4.555 -16.797 -11.891 1 98.62 85 ASN A O 1
ATOM 669 N N . PRO A 1 86 ? 2.955 -18.125 -11.109 1 98.5 86 PRO A N 1
ATOM 670 C CA . PRO A 1 86 ? 3.301 -17.828 -9.719 1 98.5 86 PRO A CA 1
ATOM 671 C C . PRO A 1 86 ? 4.66 -18.391 -9.312 1 98.5 86 PRO A C 1
ATOM 673 O O . PRO A 1 86 ? 5.039 -19.469 -9.75 1 98.5 86 PRO A O 1
ATOM 676 N N . ALA A 1 87 ? 5.359 -17.594 -8.516 1 97.38 87 ALA A N 1
ATOM 677 C CA . ALA A 1 87 ? 6.523 -18.125 -7.801 1 97.38 87 ALA A CA 1
ATOM 678 C C . ALA A 1 87 ? 6.094 -18.938 -6.59 1 97.38 87 ALA A C 1
ATOM 680 O O . ALA A 1 87 ? 5.684 -18.391 -5.566 1 97.38 87 ALA A O 1
ATOM 681 N N . VAL A 1 88 ? 6.191 -20.266 -6.641 1 96.5 88 VAL A N 1
ATOM 682 C CA . VAL A 1 88 ? 5.66 -21.094 -5.555 1 96.5 88 VAL A CA 1
ATOM 683 C C . VAL A 1 88 ? 6.758 -21.359 -4.531 1 96.5 88 VAL A C 1
ATOM 685 O O . VAL A 1 88 ? 6.477 -21.797 -3.41 1 96.5 88 VAL A O 1
ATOM 688 N N . HIS A 1 89 ? 7.992 -21.062 -4.848 1 94.56 89 HIS A N 1
ATOM 689 C CA . HIS A 1 89 ? 9.141 -21.062 -3.945 1 94.56 89 HIS A CA 1
ATOM 690 C C . HIS A 1 89 ? 9.883 -19.734 -3.99 1 94.56 89 HIS A C 1
ATOM 692 O O . HIS A 1 89 ? 11.086 -19.703 -4.254 1 94.56 89 HIS A O 1
ATOM 698 N N . ALA A 1 90 ? 9.211 -18.75 -3.59 1 94.81 90 ALA A N 1
ATOM 699 C CA . ALA A 1 90 ? 9.672 -17.391 -3.824 1 94.81 90 ALA A CA 1
ATOM 700 C C . ALA A 1 90 ? 11.008 -17.125 -3.123 1 94.81 90 ALA A C 1
ATOM 702 O O . ALA A 1 90 ? 11.859 -16.406 -3.643 1 94.81 90 ALA A O 1
ATOM 703 N N . TYR A 1 91 ? 11.242 -17.688 -1.9 1 93.5 91 TYR A N 1
ATOM 704 C CA . TYR A 1 91 ? 12.461 -17.453 -1.141 1 93.5 91 TYR A CA 1
ATOM 705 C C . TYR A 1 91 ? 13.664 -18.094 -1.832 1 93.5 91 TYR A C 1
ATOM 707 O O . TYR A 1 91 ? 14.812 -17.719 -1.567 1 93.5 91 TYR A O 1
ATOM 715 N N . GLU A 1 92 ? 13.414 -19.047 -2.76 1 91.06 92 GLU A N 1
ATOM 716 C CA . GLU A 1 92 ? 14.484 -19.656 -3.539 1 91.06 92 GLU A CA 1
ATOM 717 C C . GLU A 1 92 ? 14.695 -18.938 -4.859 1 91.06 92 GLU A C 1
ATOM 719 O O . GLU A 1 92 ? 15.836 -18.703 -5.27 1 91.06 92 GLU A O 1
ATOM 724 N N . THR A 1 93 ? 13.617 -18.578 -5.441 1 87.25 93 THR A N 1
ATOM 725 C CA . THR A 1 93 ? 13.688 -18 -6.777 1 87.25 93 THR A CA 1
ATOM 726 C C . THR A 1 93 ? 14.156 -16.547 -6.719 1 87.25 93 THR A C 1
ATOM 728 O O . THR A 1 93 ? 14.773 -16.047 -7.664 1 87.25 93 THR A O 1
ATOM 731 N N . LEU A 1 94 ? 13.758 -15.812 -5.625 1 82.69 94 LEU A N 1
ATOM 732 C CA . LEU A 1 94 ? 14.234 -14.445 -5.426 1 82.69 94 LEU A CA 1
ATOM 733 C C . LEU A 1 94 ? 15.656 -14.445 -4.859 1 82.69 94 LEU A C 1
ATOM 735 O O . LEU A 1 94 ? 16.219 -13.383 -4.602 1 82.69 94 LEU A O 1
ATOM 739 N N . ASP A 1 95 ? 16.375 -15.375 -5.008 1 74.44 95 ASP A N 1
ATOM 740 C CA . ASP A 1 95 ? 17.609 -15.641 -4.293 1 74.44 95 ASP A CA 1
ATOM 741 C C . ASP A 1 95 ? 18.703 -14.641 -4.691 1 74.44 95 ASP A C 1
ATOM 743 O O . ASP A 1 95 ? 19.766 -15.023 -5.164 1 74.44 95 ASP A O 1
ATOM 747 N N . LYS A 1 96 ? 18.359 -13.414 -4.578 1 77.19 96 LYS A N 1
ATOM 748 C CA . LYS A 1 96 ? 19.375 -12.383 -4.75 1 77.19 96 LYS A CA 1
ATOM 749 C C . LYS A 1 96 ? 19.328 -11.367 -3.609 1 77.19 96 LYS A C 1
ATOM 751 O O . LYS A 1 96 ? 18.312 -10.719 -3.391 1 77.19 96 LYS A O 1
ATOM 756 N N . ILE A 1 97 ? 20.234 -11.469 -2.734 1 91.31 97 ILE A N 1
ATOM 757 C CA . ILE A 1 97 ? 20.469 -10.461 -1.704 1 91.31 97 ILE A CA 1
ATOM 758 C C . ILE A 1 97 ? 21.359 -9.352 -2.268 1 91.31 97 ILE A C 1
ATOM 760 O O . ILE A 1 97 ? 22.312 -9.617 -2.992 1 91.31 97 ILE A O 1
ATOM 764 N N . GLY A 1 98 ? 21.016 -8.188 -2.047 1 96.62 98 GLY A N 1
ATOM 765 C CA . GLY A 1 98 ? 21.75 -7.055 -2.588 1 96.62 98 GLY A CA 1
ATOM 766 C C . GLY A 1 98 ? 20.844 -5.988 -3.182 1 96.62 98 GLY A C 1
ATOM 767 O O . GLY A 1 98 ? 19.688 -5.863 -2.789 1 96.62 98 GLY A O 1
ATOM 768 N N . THR A 1 99 ? 21.422 -5.223 -4.027 1 97.19 99 THR A N 1
ATOM 769 C CA . THR A 1 99 ? 20.703 -4.098 -4.621 1 97.19 99 THR A CA 1
ATOM 770 C C . THR A 1 99 ? 19.797 -4.574 -5.754 1 97.19 99 THR A C 1
ATOM 772 O O . THR A 1 99 ? 20.203 -5.391 -6.582 1 97.19 99 THR A O 1
ATOM 775 N N . ALA A 1 100 ? 18.578 -4.18 -5.703 1 97.56 100 ALA A N 1
ATOM 776 C CA . ALA A 1 100 ? 17.609 -4.449 -6.762 1 97.56 100 ALA A CA 1
ATOM 777 C C . ALA A 1 100 ? 17.125 -3.15 -7.402 1 97.56 100 ALA A C 1
ATOM 779 O O . ALA A 1 100 ? 17.297 -2.07 -6.832 1 97.56 100 ALA A O 1
ATOM 780 N N . THR A 1 101 ? 16.578 -3.283 -8.602 1 97.88 101 THR A N 1
ATOM 781 C CA . THR A 1 101 ? 16.094 -2.133 -9.359 1 97.88 101 THR A CA 1
ATOM 782 C C . THR A 1 101 ? 14.562 -2.127 -9.406 1 97.88 101 THR A C 1
ATOM 784 O O . THR A 1 101 ? 13.945 -3.141 -9.742 1 97.88 101 THR A O 1
ATOM 787 N N . ASN A 1 102 ? 13.953 -0.998 -8.938 1 98.12 102 ASN A N 1
ATOM 788 C CA . ASN A 1 102 ? 12.516 -0.792 -9.133 1 98.12 102 ASN A CA 1
ATOM 789 C C . ASN A 1 102 ? 12.188 -0.549 -10.602 1 98.12 102 ASN A C 1
ATOM 791 O O . ASN A 1 102 ? 12.68 0.403 -11.203 1 98.12 102 ASN A O 1
ATOM 795 N N . TYR A 1 103 ? 11.289 -1.35 -11.156 1 97.69 103 TYR A N 1
ATOM 796 C CA . TYR A 1 103 ? 11.07 -1.315 -12.594 1 97.69 103 TYR A CA 1
ATOM 797 C C . TYR A 1 103 ? 10.211 -0.124 -12.992 1 97.69 103 TYR A C 1
ATOM 799 O O . TYR A 1 103 ? 10.117 0.219 -14.172 1 97.69 103 TYR A O 1
ATOM 807 N N . TYR A 1 104 ? 9.578 0.498 -12.023 1 98.38 104 TYR A N 1
ATOM 808 C CA . TYR A 1 104 ? 8.703 1.63 -12.32 1 98.38 104 TYR A CA 1
ATOM 809 C C . TYR A 1 104 ? 9.523 2.873 -12.648 1 98.38 104 TYR A C 1
ATOM 811 O O . TYR A 1 104 ? 9.242 3.564 -13.633 1 98.38 104 TYR A O 1
ATOM 819 N N . ASP A 1 105 ? 10.516 3.135 -11.836 1 98.44 105 ASP A N 1
ATOM 820 C CA . ASP A 1 105 ? 11.234 4.387 -12.047 1 98.44 105 ASP A CA 1
ATOM 821 C C . ASP A 1 105 ? 12.742 4.152 -12.062 1 98.44 105 ASP A C 1
ATOM 823 O O . ASP A 1 105 ? 13.523 5.105 -12.102 1 98.44 105 ASP A O 1
ATOM 827 N N . TYR A 1 106 ? 13.188 2.922 -11.883 1 98.31 106 TYR A N 1
ATOM 828 C CA . TYR A 1 106 ? 14.555 2.428 -12.008 1 98.31 106 TYR A CA 1
ATOM 829 C C . TYR A 1 106 ? 15.398 2.844 -10.805 1 98.31 106 TYR A C 1
ATOM 831 O O . TYR A 1 106 ? 16.625 2.73 -10.836 1 98.31 106 TYR A O 1
ATOM 839 N N . SER A 1 107 ? 14.758 3.424 -9.75 1 98.5 107 SER A N 1
ATOM 840 C CA . SER A 1 107 ? 15.469 3.6 -8.484 1 98.5 107 SER A CA 1
ATOM 841 C C . SER A 1 107 ? 15.828 2.256 -7.863 1 98.5 107 SER A C 1
ATOM 843 O O . SER A 1 107 ? 15.281 1.222 -8.242 1 98.5 107 SER A O 1
ATOM 845 N N . SER A 1 108 ? 16.75 2.271 -6.926 1 98.12 108 SER A N 1
ATOM 846 C CA . SER A 1 108 ? 17.219 1.022 -6.34 1 98.12 108 SER A CA 1
ATOM 847 C C . SER A 1 108 ? 16.672 0.827 -4.93 1 98.12 108 SER A C 1
ATOM 849 O O . SER A 1 108 ? 16.281 1.794 -4.27 1 98.12 108 SER A O 1
ATOM 851 N N . PHE A 1 109 ? 16.578 -0.383 -4.508 1 98.44 109 PHE A N 1
ATOM 852 C CA . PHE A 1 109 ? 16.312 -0.771 -3.127 1 98.44 109 PHE A CA 1
ATOM 853 C C . PHE A 1 109 ? 17.109 -2.016 -2.752 1 98.44 109 PHE A C 1
ATOM 855 O O . PHE A 1 109 ? 17.672 -2.689 -3.621 1 98.44 109 PHE A O 1
ATOM 862 N N . GLU A 1 110 ? 17.172 -2.295 -1.475 1 98.5 110 GLU A N 1
ATOM 863 C CA . GLU A 1 110 ? 18 -3.393 -0.999 1 98.5 110 GLU A CA 1
ATOM 864 C C . GLU A 1 110 ? 17.156 -4.59 -0.584 1 98.5 110 GLU A C 1
ATOM 866 O O . GLU A 1 110 ? 16.141 -4.434 0.097 1 98.5 110 GLU A O 1
ATOM 871 N N . VAL A 1 111 ? 17.516 -5.746 -1.106 1 98.12 111 VAL A N 1
ATOM 872 C CA . VAL A 1 111 ? 16.984 -7.02 -0.61 1 98.12 111 VAL A CA 1
ATOM 873 C C . VAL A 1 111 ? 17.938 -7.586 0.441 1 98.12 111 VAL A C 1
ATOM 875 O O . VAL A 1 111 ? 19.141 -7.754 0.184 1 98.12 111 VAL A O 1
ATOM 878 N N . ILE A 1 112 ? 17.422 -7.832 1.63 1 97.88 112 ILE A N 1
ATOM 879 C CA . ILE A 1 112 ? 18.281 -8.328 2.707 1 97.88 112 ILE A CA 1
ATOM 880 C C . ILE A 1 112 ? 17.844 -9.742 3.094 1 97.88 112 ILE A C 1
ATOM 882 O O . ILE A 1 112 ? 16.781 -10.211 2.68 1 97.88 112 ILE A O 1
ATOM 886 N N . LYS A 1 113 ? 18.641 -10.438 3.854 1 96.88 113 LYS A N 1
ATOM 887 C CA . LYS A 1 113 ? 18.422 -11.828 4.238 1 96.88 113 LYS A CA 1
ATOM 888 C C . LYS A 1 113 ? 17.078 -11.984 4.965 1 96.88 113 LYS A C 1
ATOM 890 O O . LYS A 1 113 ? 16.391 -12.992 4.789 1 96.88 113 LYS A O 1
ATOM 895 N N . GLU A 1 114 ? 16.734 -10.969 5.762 1 97.62 114 GLU A N 1
ATOM 896 C CA . GLU A 1 114 ? 15.5 -11 6.539 1 97.62 114 GLU A CA 1
ATOM 897 C C . GLU A 1 114 ? 14.281 -11.062 5.625 1 97.62 114 GLU A C 1
ATOM 899 O O . GLU A 1 114 ? 13.258 -11.641 5.988 1 97.62 114 GLU A O 1
ATOM 904 N N . HIS A 1 115 ? 14.406 -10.492 4.434 1 98.19 115 HIS A N 1
ATOM 905 C CA . HIS A 1 115 ? 13.305 -10.562 3.479 1 98.19 115 HIS A CA 1
ATOM 906 C C . HIS A 1 115 ? 13.055 -12 3.039 1 98.19 115 HIS A C 1
ATOM 908 O O . HIS A 1 115 ? 11.906 -12.453 3.021 1 98.19 115 HIS A O 1
ATOM 914 N N . LEU A 1 116 ? 14.109 -12.711 2.705 1 97.31 116 LEU A N 1
ATOM 915 C CA . LEU A 1 116 ? 14.008 -14.094 2.26 1 97.31 116 LEU A CA 1
ATOM 916 C C . LEU A 1 116 ? 13.539 -15 3.398 1 97.31 116 LEU A C 1
ATOM 918 O O . LEU A 1 116 ? 12.766 -15.93 3.18 1 97.31 116 LEU A O 1
ATOM 922 N N . THR A 1 117 ? 14.031 -14.695 4.605 1 97.44 117 THR A N 1
ATOM 923 C CA . THR A 1 117 ? 13.602 -15.445 5.781 1 97.44 117 THR A CA 1
ATOM 924 C C . THR A 1 117 ? 12.102 -15.32 5.992 1 97.44 117 THR A C 1
ATOM 926 O O . THR A 1 117 ? 11.422 -16.297 6.285 1 97.44 117 THR A O 1
ATOM 929 N N . TYR A 1 118 ? 11.594 -14.133 5.816 1 98.38 118 TYR A N 1
ATOM 930 C CA . TYR A 1 118 ? 10.156 -13.938 5.969 1 98.38 118 TYR A CA 1
ATOM 931 C C . TYR A 1 118 ? 9.383 -14.688 4.887 1 98.38 118 TYR A C 1
ATOM 933 O O . TYR A 1 118 ? 8.375 -15.336 5.176 1 98.38 118 TYR A O 1
ATOM 941 N N . LEU A 1 119 ? 9.875 -14.562 3.648 1 98.12 119 LEU A N 1
ATOM 942 C CA . LEU A 1 119 ? 9.211 -15.273 2.562 1 98.12 119 LEU A CA 1
ATOM 943 C C . LEU A 1 119 ? 9.125 -16.766 2.854 1 98.12 119 LEU A C 1
ATOM 945 O O . LEU A 1 119 ? 8.094 -17.391 2.607 1 98.1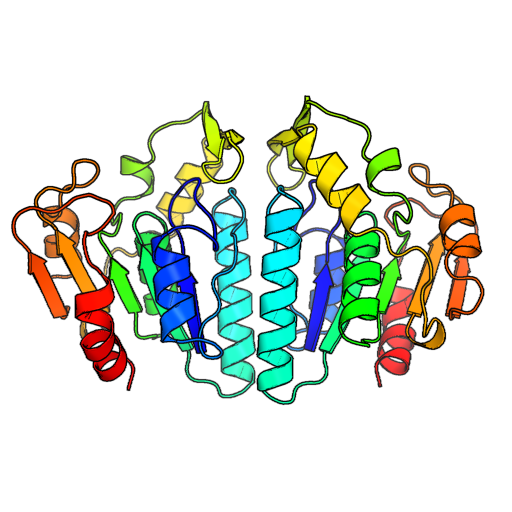2 119 LEU A O 1
ATOM 949 N N . LYS A 1 120 ? 10.148 -17.297 3.35 1 97.69 120 LYS A N 1
ATOM 950 C CA . LYS A 1 120 ? 10.148 -18.719 3.697 1 97.69 120 LYS A CA 1
ATOM 951 C C . LYS A 1 120 ? 9.133 -19 4.797 1 97.69 120 LYS A C 1
ATOM 953 O O . LYS A 1 120 ? 8.461 -20.047 4.77 1 97.69 120 LYS A O 1
ATOM 958 N N . SER A 1 121 ? 8.969 -18.109 5.738 1 98.44 121 SER A N 1
ATOM 959 C CA . SER A 1 121 ? 8.109 -18.312 6.902 1 98.44 121 SER A CA 1
ATOM 960 C C . SER A 1 121 ? 6.641 -18.375 6.504 1 98.44 121 SER A C 1
ATOM 962 O O . SER A 1 121 ? 5.82 -18.953 7.227 1 98.44 121 SER A O 1
ATOM 964 N N . ILE A 1 122 ? 6.273 -17.828 5.348 1 98.38 122 ILE A N 1
ATOM 965 C CA . ILE A 1 122 ? 4.863 -17.797 4.98 1 98.38 122 ILE A CA 1
ATOM 966 C C . ILE A 1 122 ? 4.582 -18.844 3.918 1 98.38 122 ILE A C 1
ATOM 968 O O . ILE A 1 122 ? 3.5 -18.875 3.326 1 98.38 122 ILE A O 1
ATOM 972 N N . GLU A 1 123 ? 5.531 -19.688 3.641 1 97.88 123 GLU A N 1
ATOM 973 C CA . GLU A 1 123 ? 5.277 -20.766 2.703 1 97.88 123 GLU A CA 1
ATOM 974 C C . GLU A 1 123 ? 4.094 -21.625 3.156 1 97.88 123 GLU A C 1
ATOM 976 O O . GLU A 1 123 ? 4.02 -22.031 4.32 1 97.88 123 GLU A O 1
ATOM 981 N N . VAL A 1 124 ? 3.203 -21.781 2.246 1 97.5 124 VAL A N 1
ATOM 982 C CA . VAL A 1 124 ? 2.105 -22.719 2.496 1 97.5 124 VAL A CA 1
ATOM 983 C C . VAL A 1 124 ? 2.479 -24.109 1.994 1 97.5 124 VAL A C 1
ATOM 985 O O . VAL A 1 124 ? 2.535 -24.344 0.785 1 97.5 124 VAL A O 1
ATOM 988 N N . LYS A 1 125 ? 2.686 -24.953 2.916 1 94.25 125 LYS A N 1
ATOM 989 C CA . LYS A 1 125 ? 3.146 -26.297 2.537 1 94.25 125 LYS A CA 1
ATOM 990 C C . LYS A 1 125 ? 2.021 -27.109 1.903 1 94.25 125 LYS A C 1
ATOM 992 O O . LYS A 1 125 ? 2.203 -27.703 0.843 1 94.25 125 LYS A O 1
ATOM 997 N N . GLU A 1 126 ? 0.872 -27.078 2.568 1 92.5 126 GLU A N 1
ATOM 998 C CA . GLU A 1 126 ? -0.313 -27.766 2.076 1 92.5 126 GLU A CA 1
ATOM 999 C C . GLU A 1 126 ? -1.477 -26.812 1.87 1 92.5 126 GLU A C 1
ATOM 1001 O O . GLU A 1 126 ? -1.963 -26.203 2.828 1 92.5 126 GLU A O 1
ATOM 1006 N N . ILE A 1 127 ? -1.852 -26.703 0.646 1 93.12 127 ILE A N 1
ATOM 1007 C CA . ILE A 1 127 ? -2.961 -25.828 0.308 1 93.12 127 ILE A CA 1
ATOM 1008 C C . ILE A 1 127 ? -4.285 -26.578 0.465 1 93.12 127 ILE A C 1
ATOM 1010 O O . ILE A 1 127 ? -4.547 -27.531 -0.256 1 93.12 127 ILE A O 1
ATOM 1014 N N . ASN A 1 128 ? -5.125 -26.234 1.307 1 86.94 128 ASN A N 1
ATOM 1015 C CA . ASN A 1 128 ? -6.32 -26.953 1.719 1 86.94 128 ASN A CA 1
ATOM 1016 C C . ASN A 1 128 ? -7.395 -26.938 0.635 1 86.94 128 ASN A C 1
ATOM 1018 O O . ASN A 1 128 ? -7.887 -27.984 0.216 1 86.94 128 ASN A O 1
ATOM 1022 N N . GLU A 1 129 ? -7.852 -25.812 0.176 1 95.44 129 GLU A N 1
ATOM 1023 C CA . GLU A 1 129 ? -8.93 -25.688 -0.798 1 95.44 129 GLU A CA 1
ATOM 1024 C C . GLU A 1 129 ? -8.391 -25.281 -2.168 1 95.44 129 GLU A C 1
ATOM 1026 O O . GLU A 1 129 ? -8.609 -24.156 -2.621 1 95.44 129 GLU A O 1
ATOM 1031 N N . GLN A 1 130 ? -7.812 -26.25 -2.838 1 96.94 130 GLN A N 1
ATOM 1032 C CA . GLN A 1 130 ? -7.172 -25.953 -4.113 1 96.94 130 GLN A CA 1
ATOM 1033 C C . GLN A 1 130 ? -8.195 -25.531 -5.16 1 96.94 130 GLN A C 1
ATOM 1035 O O . GLN A 1 130 ? -7.844 -24.922 -6.172 1 96.94 130 GLN A O 1
ATOM 1040 N N . SER A 1 131 ? -9.484 -25.875 -4.902 1 97.75 131 SER A N 1
ATOM 1041 C CA . SER A 1 131 ? -10.547 -25.453 -5.809 1 97.75 131 SER A CA 1
ATOM 1042 C C . SER A 1 131 ? -10.711 -23.938 -5.801 1 97.75 131 SER A C 1
ATOM 1044 O O . SER A 1 131 ? -11.375 -23.375 -6.676 1 97.75 131 SER A O 1
ATOM 1046 N N . ASN A 1 132 ? -10.117 -23.266 -4.832 1 98.44 132 ASN A N 1
ATOM 1047 C CA . ASN A 1 132 ? -10.156 -21.812 -4.738 1 98.44 132 ASN A CA 1
ATOM 1048 C C . ASN A 1 132 ? -9.164 -21.156 -5.691 1 98.44 132 ASN A C 1
ATOM 1050 O O . ASN A 1 132 ? -9.133 -19.938 -5.816 1 98.44 132 ASN A O 1
ATOM 1054 N N . PHE A 1 133 ? -8.422 -21.969 -6.441 1 98.81 133 PHE A N 1
ATOM 1055 C CA . PHE A 1 133 ? -7.336 -21.391 -7.227 1 98.81 133 PHE A CA 1
ATOM 1056 C C . PHE A 1 133 ? -7.516 -21.703 -8.711 1 98.81 133 PHE A C 1
ATOM 1058 O O . PHE A 1 133 ? -7.871 -22.828 -9.07 1 98.81 133 PHE A O 1
ATOM 1065 N N . MET A 1 134 ? -7.336 -20.75 -9.5 1 98.94 134 MET A N 1
ATOM 1066 C CA . MET A 1 134 ? -7.055 -20.875 -10.922 1 98.94 134 MET A CA 1
ATOM 1067 C C . MET A 1 134 ? -5.621 -20.453 -11.234 1 98.94 134 MET A C 1
ATOM 1069 O O . MET A 1 134 ? -5.188 -19.375 -10.82 1 98.94 134 MET A O 1
ATOM 1073 N N . VAL A 1 135 ? -4.922 -21.297 -11.914 1 98.88 135 VAL A N 1
ATOM 1074 C CA . VAL A 1 135 ? -3.51 -21.047 -12.172 1 98.88 135 VAL A CA 1
ATOM 1075 C C . VAL A 1 135 ? -3.264 -20.938 -13.672 1 98.88 135 VAL A C 1
ATOM 1077 O O . VAL A 1 135 ? -3.561 -21.859 -14.43 1 98.88 135 VAL A O 1
ATOM 1080 N N . LEU A 1 136 ? -2.824 -19.781 -14.086 1 98.94 136 LEU A N 1
ATOM 1081 C CA . LEU A 1 136 ? -2.447 -19.516 -15.469 1 98.94 136 LEU A CA 1
ATOM 1082 C C . LEU A 1 136 ? -0.939 -19.641 -15.656 1 98.94 136 LEU A C 1
ATOM 1084 O O . LEU A 1 136 ? -0.167 -18.922 -15.023 1 98.94 136 LEU A O 1
ATOM 1088 N N . LEU A 1 137 ? -0.528 -20.516 -16.594 1 98.81 137 LEU A N 1
ATOM 1089 C CA . LEU A 1 137 ? 0.882 -20.812 -16.812 1 98.81 137 LEU A CA 1
ATOM 1090 C C . LEU A 1 137 ? 1.219 -20.766 -18.297 1 98.81 137 LEU A C 1
ATOM 1092 O O . LEU A 1 137 ? 0.437 -21.234 -19.125 1 98.81 137 LEU A O 1
ATOM 1096 N N . GLN A 1 138 ? 2.318 -20.141 -18.578 1 98.75 138 GLN A N 1
ATOM 1097 C CA . GLN A 1 138 ? 2.908 -20.25 -19.906 1 98.75 138 GLN A CA 1
ATOM 1098 C C . GLN A 1 138 ? 4.254 -20.969 -19.859 1 98.75 138 GLN A C 1
ATOM 1100 O O . GLN A 1 138 ? 5.133 -20.609 -19.078 1 98.75 138 GLN A O 1
ATOM 1105 N N . GLU A 1 139 ? 4.453 -21.906 -20.688 1 98.06 139 GLU A N 1
ATOM 1106 C CA . GLU A 1 139 ? 5.543 -22.875 -20.594 1 98.06 139 GLU A CA 1
ATOM 1107 C C . GLU A 1 139 ? 6.887 -22.234 -20.891 1 98.06 139 GLU A C 1
ATOM 1109 O O . GLU A 1 139 ? 7.93 -22.703 -20.422 1 98.06 139 GLU A O 1
ATOM 1114 N N . ASP A 1 140 ? 6.883 -21.172 -21.672 1 98.12 140 ASP A N 1
ATOM 1115 C CA . ASP A 1 140 ? 8.148 -20.562 -22.047 1 98.12 140 ASP A CA 1
ATOM 1116 C C . ASP A 1 140 ? 8.531 -19.453 -21.062 1 98.12 140 ASP A C 1
ATOM 1118 O O . ASP A 1 140 ? 9.234 -18.5 -21.438 1 98.12 140 ASP A O 1
ATOM 1122 N N . ASP A 1 141 ? 7.973 -19.516 -19.891 1 97.06 141 ASP A N 1
ATOM 1123 C CA . ASP A 1 141 ? 8.445 -18.672 -18.797 1 97.06 141 ASP A CA 1
ATOM 1124 C C . ASP A 1 141 ? 9.938 -18.891 -18.547 1 97.06 141 ASP A C 1
ATOM 1126 O O . ASP A 1 141 ? 10.352 -19.969 -18.109 1 97.06 141 ASP A O 1
ATOM 1130 N N . GLU A 1 142 ? 10.742 -17.859 -18.797 1 95.38 142 GLU A N 1
ATOM 1131 C CA . GLU A 1 142 ? 12.195 -17.984 -18.719 1 95.38 142 GLU A CA 1
ATOM 1132 C C . GLU A 1 142 ? 12.688 -17.812 -17.297 1 95.38 142 GLU A C 1
ATOM 1134 O O . GLU A 1 142 ? 13.875 -18 -17.016 1 95.38 142 GLU A O 1
ATOM 1139 N N . VAL A 1 143 ? 11.82 -17.438 -16.391 1 94.12 143 VAL A N 1
ATOM 1140 C CA . VAL A 1 143 ? 12.188 -17.125 -15.008 1 94.12 143 VAL A CA 1
ATOM 1141 C C . VAL A 1 143 ? 11.828 -18.281 -14.094 1 94.12 143 VAL A C 1
ATOM 1143 O O . VAL A 1 143 ? 12.594 -18.656 -13.211 1 94.12 143 VAL A O 1
ATOM 1146 N N . LEU A 1 144 ? 10.672 -18.844 -14.258 1 96.12 144 LEU A N 1
ATOM 1147 C CA . LEU A 1 144 ? 10.148 -19.891 -13.383 1 96.12 144 LEU A CA 1
ATOM 1148 C C . LEU A 1 144 ? 9.852 -21.156 -14.172 1 96.12 144 LEU A C 1
ATOM 1150 O O . LEU A 1 144 ? 9.391 -21.094 -15.312 1 96.12 144 LEU A O 1
ATOM 1154 N N . ASP A 1 145 ? 10.047 -22.297 -13.547 1 97 145 ASP A N 1
ATOM 1155 C CA . ASP A 1 145 ? 9.578 -23.578 -14.086 1 97 145 ASP A CA 1
ATOM 1156 C C . ASP A 1 145 ? 8.102 -23.781 -13.781 1 97 145 ASP A C 1
ATOM 1158 O O . ASP A 1 145 ? 7.719 -23.984 -12.625 1 97 145 ASP A O 1
ATOM 1162 N N . PHE A 1 146 ? 7.293 -23.781 -14.836 1 97.19 146 PHE A N 1
ATOM 1163 C CA . PHE A 1 146 ? 5.848 -23.859 -14.648 1 97.19 146 PHE A CA 1
ATOM 1164 C C . PHE A 1 146 ? 5.461 -25.156 -13.945 1 97.19 146 PHE A C 1
ATOM 1166 O O . PHE A 1 146 ? 4.402 -25.234 -13.32 1 97.19 146 PHE A O 1
ATOM 1173 N N . ASN A 1 147 ? 6.309 -26.172 -13.961 1 97.81 147 ASN A N 1
ATOM 1174 C CA . ASN A 1 147 ? 6.027 -27.453 -13.305 1 97.81 147 ASN A CA 1
ATOM 1175 C C . ASN A 1 147 ? 5.922 -27.281 -11.789 1 97.81 147 ASN A C 1
ATOM 1177 O O . ASN A 1 147 ? 5.184 -28.016 -11.133 1 97.81 147 ASN A O 1
ATOM 1181 N N . ASP A 1 148 ? 6.68 -26.359 -11.273 1 97.38 148 ASP A N 1
ATOM 1182 C CA . ASP A 1 148 ? 6.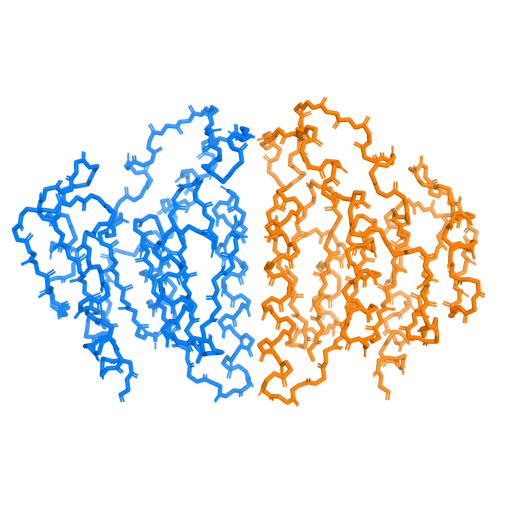633 -26.109 -9.828 1 97.38 148 ASP A CA 1
ATOM 1183 C C . ASP A 1 148 ? 5.215 -25.766 -9.375 1 97.38 148 ASP A C 1
ATOM 1185 O O . ASP A 1 148 ? 4.738 -26.281 -8.359 1 97.38 148 ASP A O 1
ATOM 1189 N N . ALA A 1 149 ? 4.566 -24.922 -10.18 1 97.94 149 ALA A N 1
ATOM 1190 C CA . ALA A 1 149 ? 3.203 -24.516 -9.844 1 97.94 149 ALA A CA 1
ATOM 1191 C C . ALA A 1 149 ? 2.236 -25.688 -10.008 1 97.94 149 ALA A C 1
ATOM 1193 O O . ALA A 1 149 ? 1.335 -25.875 -9.188 1 97.94 149 ALA A O 1
ATOM 1194 N N . VAL A 1 150 ? 2.449 -26.453 -11.047 1 98.12 150 VAL A N 1
ATOM 1195 C CA . VAL A 1 150 ? 1.609 -27.625 -11.305 1 98.12 150 VAL A CA 1
ATOM 1196 C C . VAL A 1 150 ? 1.712 -28.594 -10.133 1 98.12 150 VAL A C 1
ATOM 1198 O O . VAL A 1 150 ? 0.699 -29.125 -9.664 1 98.12 150 VAL A O 1
ATOM 1201 N N . GLU A 1 151 ? 2.873 -28.797 -9.664 1 97.44 151 GLU A N 1
ATOM 1202 C CA . GLU A 1 151 ? 3.105 -29.719 -8.555 1 97.44 151 GLU A CA 1
ATOM 1203 C C . GLU A 1 151 ? 2.521 -29.172 -7.254 1 97.44 151 GLU A C 1
ATOM 1205 O O . GLU A 1 151 ? 2.027 -29.938 -6.422 1 97.44 151 GLU A O 1
ATOM 1210 N N . LYS A 1 152 ? 2.568 -27.875 -7.094 1 97.19 152 LYS A N 1
ATOM 1211 C CA . LYS A 1 152 ? 2.105 -27.234 -5.867 1 97.19 152 LYS A CA 1
ATOM 1212 C C . LYS A 1 152 ? 0.581 -27.234 -5.789 1 97.19 152 LYS A C 1
ATOM 1214 O O . LYS A 1 152 ? 0.008 -27.344 -4.703 1 97.19 152 LYS A O 1
ATOM 1219 N N . LEU A 1 153 ? -0.048 -27.062 -6.941 1 97.69 153 LEU A N 1
ATOM 1220 C CA . LEU A 1 153 ? -1.499 -26.922 -6.973 1 97.69 153 LEU A CA 1
ATOM 1221 C C . LEU A 1 153 ? -2.117 -27.844 -8.016 1 97.69 153 LEU A C 1
ATOM 1223 O O . LEU A 1 153 ? -2.854 -27.391 -8.898 1 97.69 153 LEU A O 1
ATOM 1227 N N . PRO A 1 154 ? -1.953 -29.125 -7.824 1 97.06 154 PRO A N 1
ATOM 1228 C CA . PRO A 1 154 ? -2.383 -30.062 -8.867 1 97.06 154 PRO A CA 1
ATOM 1229 C C . PRO A 1 154 ? -3.902 -30.156 -8.984 1 97.06 154 PRO A C 1
ATOM 1231 O O . PRO A 1 154 ? -4.418 -30.531 -10.039 1 97.06 154 PRO A O 1
ATOM 1234 N N . ASP A 1 155 ? -4.621 -29.828 -7.961 1 97.5 155 ASP A N 1
ATOM 1235 C CA . ASP A 1 155 ? -6.07 -29.984 -7.98 1 97.5 155 ASP A CA 1
ATOM 1236 C C . ASP A 1 155 ? -6.77 -28.656 -8.234 1 97.5 155 ASP A C 1
ATOM 1238 O O . ASP A 1 155 ? -7.992 -28.547 -8.109 1 97.5 155 ASP A O 1
ATOM 1242 N N . SER A 1 156 ? -5.992 -27.594 -8.516 1 98.25 156 SER A N 1
ATOM 1243 C CA . SER A 1 156 ? -6.555 -26.312 -8.906 1 98.25 156 SER A CA 1
ATOM 1244 C C . SER A 1 156 ? -7.008 -26.328 -10.359 1 98.25 156 SER A C 1
ATOM 1246 O O . SER A 1 156 ? -6.828 -27.328 -11.062 1 98.25 156 SER A O 1
ATOM 1248 N N . GLU A 1 157 ? -7.738 -25.328 -10.75 1 98.5 157 GLU A N 1
ATOM 1249 C CA . GLU A 1 157 ? -7.973 -25.141 -12.18 1 98.5 157 GLU A CA 1
ATOM 1250 C C . GLU A 1 157 ? -6.707 -24.672 -12.891 1 98.5 157 GLU A C 1
ATOM 1252 O O . GLU A 1 157 ? -6.336 -23.5 -12.805 1 98.5 157 GLU A O 1
ATOM 1257 N N . LEU A 1 158 ? -6.074 -25.562 -13.617 1 98.62 158 LEU A N 1
ATOM 1258 C CA . LEU A 1 158 ? -4.812 -25.281 -14.297 1 98.62 158 LEU A CA 1
ATOM 1259 C C . LEU A 1 158 ? -5.047 -24.938 -15.766 1 98.62 158 LEU A C 1
ATOM 1261 O O . LEU A 1 158 ? -5.715 -25.688 -16.484 1 98.62 158 LEU A O 1
ATOM 1265 N N . ILE A 1 159 ? -4.605 -23.828 -16.125 1 98.69 159 ILE A N 1
ATOM 1266 C CA . ILE A 1 159 ? -4.547 -23.406 -17.516 1 98.69 159 ILE A CA 1
ATOM 1267 C C . ILE A 1 159 ? -3.09 -23.281 -17.953 1 98.69 159 ILE A C 1
ATOM 1269 O O . ILE A 1 159 ? -2.396 -22.344 -17.562 1 98.69 159 ILE A O 1
ATOM 1273 N N . ILE A 1 160 ? -2.646 -24.188 -18.812 1 98.44 160 ILE A N 1
ATOM 1274 C CA . ILE A 1 160 ? -1.253 -24.234 -19.25 1 98.44 160 ILE A CA 1
ATOM 1275 C C . ILE A 1 160 ? -1.17 -24 -20.75 1 98.44 160 ILE A C 1
ATOM 1277 O O . ILE A 1 160 ? -1.755 -24.75 -21.531 1 98.44 160 ILE A O 1
ATOM 1281 N N . GLU A 1 161 ? -0.452 -22.984 -21.094 1 98.38 161 GLU A N 1
ATOM 1282 C CA . GLU A 1 161 ? -0.281 -22.672 -22.516 1 98.38 161 GLU A CA 1
ATOM 1283 C C . GLU A 1 161 ? 1.146 -22.953 -22.969 1 98.38 161 GLU A C 1
ATOM 1285 O O . GLU A 1 161 ? 2.107 -22.641 -22.266 1 98.38 161 GLU A O 1
ATOM 1290 N N . GLN A 1 162 ? 1.212 -23.469 -24.156 1 97.62 162 GLN A N 1
ATOM 1291 C CA . GLN A 1 162 ? 2.521 -23.594 -24.797 1 97.62 162 GLN A CA 1
ATOM 1292 C C . GLN A 1 162 ? 3.053 -22.234 -25.25 1 97.62 162 GLN A C 1
ATOM 1294 O O . GLN A 1 162 ? 2.293 -21.406 -25.734 1 97.62 162 GLN A O 1
ATOM 1299 N N . GLY A 1 163 ? 4.379 -22.125 -25.094 1 98 163 GLY A N 1
ATOM 1300 C CA . GLY A 1 163 ? 5 -20.875 -25.484 1 98 163 GLY A CA 1
ATOM 1301 C C . GLY A 1 163 ? 4.836 -19.781 -24.438 1 98 163 GLY A C 1
ATOM 1302 O O . GLY A 1 163 ? 4.953 -20.047 -23.234 1 98 163 GLY A O 1
ATOM 1303 N N . GLY A 1 164 ? 4.762 -18.531 -24.906 1 97.81 164 GLY A N 1
ATOM 1304 C CA . GLY A 1 164 ? 4.574 -17.391 -24.016 1 97.81 164 GLY A CA 1
ATOM 1305 C C . GLY A 1 164 ? 5.844 -16.984 -23.297 1 97.81 164 GLY A C 1
ATOM 1306 O O . GLY A 1 164 ? 6.945 -17.125 -23.844 1 97.81 164 GLY A O 1
ATOM 1307 N N . SER A 1 165 ? 5.625 -16.312 -22.141 1 98.06 165 SER A N 1
ATOM 1308 C CA . SER A 1 165 ? 6.727 -15.719 -21.391 1 98.06 165 SER A CA 1
ATOM 1309 C C . SER A 1 165 ? 6.379 -15.609 -19.906 1 98.06 165 SER A C 1
ATOM 1311 O O . SER A 1 165 ? 5.285 -16 -19.484 1 98.06 165 SER A O 1
ATOM 1313 N N . HIS A 1 166 ? 7.297 -15.102 -19.078 1 96.75 166 HIS A N 1
ATOM 1314 C CA . HIS A 1 166 ? 7.074 -14.891 -17.656 1 96.75 166 HIS A CA 1
ATOM 1315 C C . HIS A 1 166 ? 5.961 -13.867 -17.422 1 96.75 166 HIS A C 1
ATOM 1317 O O . HIS A 1 166 ? 5.258 -13.938 -16.406 1 96.75 166 HIS A O 1
ATOM 1323 N N . SER A 1 167 ? 5.73 -12.945 -18.328 1 95.94 167 SER A N 1
ATOM 1324 C CA . SER A 1 167 ? 4.711 -11.906 -18.203 1 95.94 167 SER A CA 1
ATOM 1325 C C . SER A 1 167 ? 3.32 -12.461 -18.484 1 95.94 167 SER A C 1
ATOM 1327 O O . SER A 1 167 ? 2.314 -11.805 -18.219 1 95.94 167 SER A O 1
ATOM 1329 N N . PHE A 1 168 ? 3.266 -13.688 -19.016 1 98.12 168 PHE A N 1
ATOM 1330 C CA . PHE A 1 168 ? 2.037 -14.289 -19.516 1 98.12 168 PHE A CA 1
ATOM 1331 C C . PHE A 1 168 ? 1.435 -13.438 -20.641 1 98.12 168 PHE A C 1
ATOM 1333 O O . PHE A 1 168 ? 0.62 -12.547 -20.375 1 98.12 168 PHE A O 1
ATOM 1340 N N . ASP A 1 169 ? 1.781 -13.766 -21.875 1 97.81 169 ASP A N 1
ATOM 1341 C CA . ASP A 1 169 ? 1.372 -13.016 -23.047 1 97.81 169 ASP A CA 1
ATOM 1342 C C . ASP A 1 169 ? -0.133 -13.125 -23.281 1 97.81 169 ASP A C 1
ATOM 1344 O O . ASP A 1 169 ? -0.7 -14.219 -23.188 1 97.81 169 ASP A O 1
ATOM 1348 N N . GLU A 1 170 ? -0.767 -12.039 -23.453 1 97.94 170 GLU A N 1
ATOM 1349 C CA . GLU A 1 170 ? -2.174 -11.953 -23.828 1 97.94 170 GLU A CA 1
ATOM 1350 C C . GLU A 1 170 ? -3.082 -12.453 -22.719 1 97.94 170 GLU A C 1
ATOM 1352 O O . GLU A 1 170 ? -3.979 -13.266 -22.953 1 97.94 170 GLU A O 1
ATOM 1357 N N . VAL A 1 171 ? -2.832 -11.953 -21.516 1 98.5 171 VAL A N 1
ATOM 1358 C CA . VAL A 1 171 ? -3.582 -12.391 -20.344 1 98.5 171 VAL A CA 1
ATOM 1359 C C . VAL A 1 171 ? -5.047 -11.969 -20.484 1 98.5 171 VAL A C 1
ATOM 1361 O O . VAL A 1 171 ? -5.934 -12.609 -19.906 1 98.5 171 VAL A O 1
ATOM 1364 N N . GLU A 1 172 ? -5.324 -10.906 -21.312 1 98.19 172 GLU A N 1
ATOM 1365 C CA . GLU A 1 172 ? -6.676 -10.375 -21.469 1 98.19 172 GLU A CA 1
ATOM 1366 C C . GLU A 1 172 ? -7.617 -11.422 -22.062 1 98.19 172 GLU A C 1
ATOM 1368 O O . GLU A 1 172 ? -8.836 -11.328 -21.906 1 98.19 172 GLU A O 1
ATOM 1373 N N . ARG A 1 173 ? -7.027 -12.477 -22.641 1 98.31 173 ARG A N 1
ATOM 1374 C CA . ARG A 1 173 ? -7.824 -13.562 -23.203 1 98.31 173 ARG A CA 1
ATOM 1375 C C . ARG A 1 173 ? -8.578 -14.32 -22.109 1 98.31 173 ARG A C 1
ATOM 1377 O O . ARG A 1 173 ? -9.555 -15.008 -22.391 1 98.31 173 ARG A O 1
ATOM 1384 N N . TYR A 1 174 ? -8.172 -14.156 -20.859 1 98.56 174 TYR A N 1
ATOM 1385 C CA . TYR A 1 174 ? -8.727 -14.992 -19.797 1 98.56 174 TYR A CA 1
ATOM 1386 C C . TYR A 1 174 ? -9.609 -14.164 -18.859 1 98.56 174 TYR A C 1
ATOM 1388 O O . TYR A 1 174 ? -10.094 -14.672 -17.844 1 98.56 174 TYR A O 1
ATOM 1396 N N . PHE A 1 175 ? -9.898 -12.883 -19.188 1 98.69 175 PHE A N 1
ATOM 1397 C CA . PHE A 1 175 ? -10.625 -12 -18.266 1 98.69 175 PHE A CA 1
ATOM 1398 C C . PHE A 1 175 ? -12.039 -12.508 -18.047 1 98.69 175 PHE A C 1
ATOM 1400 O O . PHE A 1 175 ? -12.547 -12.492 -16.922 1 98.69 175 PHE A O 1
ATOM 1407 N N . ARG A 1 176 ? -12.68 -12.992 -19.109 1 98.31 176 ARG A N 1
ATOM 1408 C CA . ARG A 1 176 ? -14.023 -13.547 -18.953 1 98.31 176 ARG A CA 1
ATOM 1409 C C . ARG A 1 176 ? -14.016 -14.789 -18.078 1 98.31 176 ARG A C 1
ATOM 1411 O O . ARG A 1 176 ? -14.867 -14.945 -17.203 1 98.31 176 ARG A O 1
ATOM 1418 N N . LYS A 1 177 ? -13.047 -15.688 -18.312 1 98.62 177 LYS A N 1
ATOM 1419 C CA . LYS A 1 177 ? -12.938 -16.906 -17.516 1 98.62 177 LYS A CA 1
ATOM 1420 C C . LYS A 1 177 ? -12.664 -16.594 -16.047 1 98.62 177 LYS A C 1
ATOM 1422 O O . LYS A 1 177 ? -13.219 -17.234 -15.156 1 98.62 177 LYS A O 1
ATOM 1427 N N . ILE A 1 178 ? -11.828 -15.594 -15.812 1 98.81 178 ILE A N 1
ATOM 1428 C CA . ILE A 1 178 ? -11.5 -15.156 -14.461 1 98.81 178 ILE A CA 1
ATOM 1429 C C . ILE A 1 178 ? -12.75 -14.617 -13.773 1 98.81 178 ILE A C 1
ATOM 1431 O O . ILE A 1 178 ? -13.008 -14.922 -12.602 1 98.81 178 ILE A O 1
ATOM 1435 N N . THR A 1 179 ? -13.547 -13.867 -14.516 1 98.5 179 THR A N 1
ATOM 1436 C CA . THR A 1 179 ? -14.789 -13.32 -13.977 1 98.5 179 THR A CA 1
ATOM 1437 C C . THR A 1 179 ? -15.727 -14.438 -13.539 1 98.5 179 THR A C 1
ATOM 1439 O O . THR A 1 179 ? -16.312 -14.375 -12.453 1 98.5 179 THR A O 1
ATOM 1442 N N . LEU A 1 180 ? -15.828 -15.477 -14.305 1 98.38 180 LEU A N 1
ATOM 1443 C CA . LEU A 1 180 ? -16.703 -16.609 -14 1 98.38 180 LEU A CA 1
ATOM 1444 C C . LEU A 1 180 ? -16.172 -17.391 -12.797 1 98.38 180 LEU A C 1
ATOM 1446 O O . LEU A 1 180 ? -16.953 -17.875 -11.977 1 98.38 180 LEU A O 1
ATOM 1450 N N . PHE A 1 181 ? -14.914 -17.484 -12.711 1 98.75 181 PHE A N 1
ATOM 1451 C CA . PHE A 1 181 ? -14.281 -18.188 -11.602 1 98.75 181 PHE A CA 1
ATOM 1452 C C . PHE A 1 181 ? -14.586 -17.5 -10.281 1 98.75 181 PHE A C 1
ATOM 1454 O O . PHE A 1 181 ? -14.82 -18.172 -9.266 1 98.75 181 PHE A O 1
ATOM 1461 N N . PHE A 1 182 ? -14.516 -16.125 -10.25 1 97.81 182 PHE A N 1
ATOM 1462 C CA . PHE A 1 182 ? -14.766 -15.359 -9.039 1 97.81 182 PHE A CA 1
ATOM 1463 C C . PHE A 1 182 ? -16.25 -15.367 -8.68 1 97.81 182 PHE A C 1
ATOM 1465 O O . PHE A 1 182 ? -16.609 -15.258 -7.508 1 97.81 182 PHE A O 1
ATOM 1472 N N . ARG A 1 183 ? -17.156 -15.492 -9.609 1 89.12 183 ARG A N 1
ATOM 1473 C CA . ARG A 1 183 ? -18.594 -15.406 -9.359 1 89.12 183 ARG A CA 1
ATOM 1474 C C . ARG A 1 183 ? -19.203 -16.797 -9.234 1 89.12 183 ARG A C 1
ATOM 1476 O O . ARG A 1 183 ? -20.109 -17.016 -8.422 1 89.12 183 ARG A O 1
ATOM 1483 N N . MET B 1 1 ? -14.148 4.859 7.203 1 97.56 1 MET B N 1
ATOM 1484 C CA . MET B 1 1 ? -12.812 4.27 7.125 1 97.56 1 MET B CA 1
ATOM 1485 C C . MET B 1 1 ? -11.734 5.336 7.277 1 97.56 1 MET B C 1
ATOM 1487 O O . MET B 1 1 ? -11.797 6.387 6.637 1 97.56 1 MET B O 1
ATOM 1491 N N . ILE B 1 2 ? -10.789 5.078 8.164 1 98.81 2 ILE B N 1
ATOM 1492 C CA . ILE B 1 2 ? -9.656 5.977 8.375 1 98.81 2 ILE B CA 1
ATOM 1493 C C . ILE B 1 2 ? -8.406 5.398 7.719 1 98.81 2 ILE B C 1
ATOM 1495 O O . ILE B 1 2 ? -8.086 4.223 7.914 1 98.81 2 ILE B O 1
ATOM 1499 N N . ILE B 1 3 ? -7.777 6.18 6.891 1 98.94 3 ILE B N 1
ATOM 1500 C CA . ILE B 1 3 ? -6.5 5.777 6.305 1 98.94 3 ILE B CA 1
ATOM 1501 C C . ILE B 1 3 ? -5.359 6.535 6.977 1 98.94 3 ILE B C 1
ATOM 1503 O O . ILE B 1 3 ? -5.277 7.762 6.871 1 98.94 3 ILE B O 1
ATOM 1507 N N . TYR B 1 4 ? -4.551 5.832 7.695 1 98.94 4 TYR B N 1
ATOM 1508 C CA . TYR B 1 4 ? -3.35 6.414 8.281 1 98.94 4 TYR B CA 1
ATOM 1509 C C . TYR B 1 4 ? -2.199 6.414 7.281 1 98.94 4 TYR B C 1
ATOM 1511 O O . TYR B 1 4 ? -1.866 5.371 6.711 1 98.94 4 TYR B O 1
ATOM 1519 N N . ILE B 1 5 ? -1.595 7.547 7.102 1 98.94 5 ILE B N 1
ATOM 1520 C CA . ILE B 1 5 ? -0.532 7.734 6.121 1 98.94 5 ILE B CA 1
ATOM 1521 C C . ILE B 1 5 ? 0.772 8.086 6.832 1 98.94 5 ILE B C 1
ATOM 1523 O O . ILE B 1 5 ? 0.902 9.172 7.402 1 98.94 5 ILE B O 1
ATOM 1527 N N . HIS B 1 6 ? 1.741 7.188 6.754 1 98.81 6 HIS B N 1
ATOM 1528 C CA . HIS B 1 6 ? 2.99 7.336 7.492 1 98.81 6 HIS B CA 1
ATOM 1529 C C . HIS B 1 6 ? 3.957 8.258 6.762 1 98.81 6 HIS B C 1
ATOM 1531 O O . HIS B 1 6 ? 3.713 8.641 5.613 1 98.81 6 HIS B O 1
ATOM 1537 N N . GLY B 1 7 ? 5.059 8.609 7.453 1 97.81 7 GLY B N 1
ATOM 1538 C CA . GLY B 1 7 ? 6.047 9.539 6.938 1 97.81 7 GLY B CA 1
ATOM 1539 C C . GLY B 1 7 ? 7.168 8.859 6.176 1 97.81 7 GLY B C 1
ATOM 1540 O O . GLY B 1 7 ? 7.117 7.652 5.934 1 97.81 7 GLY B O 1
ATOM 1541 N N . PHE B 1 8 ? 8.164 9.633 5.852 1 97.38 8 PHE B N 1
ATOM 1542 C CA . PHE B 1 8 ? 9.289 9.219 5.016 1 97.38 8 PHE B CA 1
ATOM 1543 C C . PHE B 1 8 ? 10.055 8.078 5.668 1 97.38 8 PHE B C 1
ATOM 1545 O O . PHE B 1 8 ? 10.352 8.133 6.863 1 97.38 8 PHE B O 1
ATOM 1552 N N . ALA B 1 9 ? 10.312 7.012 4.898 1 97.12 9 ALA B N 1
ATOM 1553 C CA . ALA B 1 9 ? 11.164 5.887 5.27 1 97.12 9 ALA B CA 1
ATOM 1554 C C . ALA B 1 9 ? 10.539 5.074 6.406 1 97.12 9 ALA B C 1
ATOM 1556 O O . ALA B 1 9 ? 11.172 4.164 6.945 1 97.12 9 ALA B O 1
ATOM 1557 N N . SER B 1 10 ? 9.336 5.461 6.785 1 97.88 10 SER B N 1
ATOM 1558 C CA . SER B 1 10 ? 8.594 4.734 7.816 1 97.88 10 SER B CA 1
ATOM 1559 C C . SER B 1 10 ? 7.688 3.676 7.199 1 97.88 10 SER B C 1
ATOM 1561 O O . SER B 1 10 ? 7.961 3.176 6.105 1 97.88 10 SER B O 1
ATOM 1563 N N . SER B 1 11 ? 6.68 3.168 8 1 98.69 11 SER B N 1
ATOM 1564 C CA . SER B 1 11 ? 5.754 2.133 7.543 1 98.69 11 SER B CA 1
ATOM 1565 C C . SER B 1 11 ? 4.426 2.213 8.289 1 98.69 11 SER B C 1
ATOM 1567 O O . SER B 1 11 ? 4.27 3.023 9.203 1 98.69 11 SER B O 1
ATOM 1569 N N . GLY B 1 12 ? 3.514 1.426 7.832 1 98.69 12 GLY B N 1
ATOM 1570 C CA . GLY B 1 12 ? 2.225 1.317 8.5 1 98.69 12 GLY B CA 1
ATOM 1571 C C . GLY B 1 12 ? 2.307 0.629 9.844 1 98.69 12 GLY B C 1
ATOM 1572 O O . GLY B 1 12 ? 1.299 0.504 10.547 1 98.69 12 GLY B O 1
ATOM 1573 N N . LEU B 1 13 ? 3.514 0.287 10.289 1 98.31 13 LEU B N 1
ATOM 1574 C CA . LEU B 1 13 ? 3.697 -0.428 11.547 1 98.31 13 LEU B CA 1
ATOM 1575 C C . LEU B 1 13 ? 4.52 0.399 12.531 1 98.31 13 LEU B C 1
ATOM 1577 O O . LEU B 1 13 ? 4.941 -0.105 13.57 1 98.31 13 LEU B O 1
ATOM 1581 N N . GLY B 1 14 ? 4.777 1.641 12.133 1 97.5 14 GLY B N 1
ATOM 1582 C CA . GLY B 1 14 ? 5.48 2.529 13.047 1 97.5 14 GLY B CA 1
ATOM 1583 C C . GLY B 1 14 ? 4.73 2.768 14.344 1 97.5 14 GLY B C 1
ATOM 1584 O O . GLY B 1 14 ? 3.561 2.398 14.469 1 97.5 14 GLY B O 1
ATOM 1585 N N . ASP B 1 15 ? 5.363 3.422 15.281 1 96.5 15 ASP B N 1
ATOM 1586 C CA . ASP B 1 15 ? 4.832 3.6 16.625 1 96.5 15 ASP B CA 1
ATOM 1587 C C . ASP B 1 15 ? 3.496 4.336 16.594 1 96.5 15 ASP B C 1
ATOM 1589 O O . ASP B 1 15 ? 2.525 3.891 17.219 1 96.5 15 ASP B O 1
ATOM 1593 N N . LYS B 1 16 ? 3.393 5.43 15.914 1 97.56 16 LYS B N 1
ATOM 1594 C CA . LYS B 1 16 ? 2.152 6.203 15.867 1 97.56 16 LYS B CA 1
ATOM 1595 C C . LYS B 1 16 ? 1.046 5.426 15.164 1 97.56 16 LYS B C 1
ATOM 1597 O O . LYS B 1 16 ? -0.095 5.398 15.633 1 97.56 16 LYS B O 1
ATOM 1602 N N . ALA B 1 17 ? 1.419 4.848 14.047 1 97.69 17 ALA B N 1
ATOM 1603 C CA . ALA B 1 17 ? 0.448 4.035 13.32 1 97.69 17 ALA B CA 1
ATOM 1604 C C . ALA B 1 17 ? -0.131 2.939 14.211 1 97.69 17 ALA B C 1
ATOM 1606 O O . ALA B 1 17 ? -1.336 2.682 14.18 1 97.69 17 ALA B O 1
ATOM 1607 N N . ALA B 1 18 ? 0.744 2.322 15.023 1 97.75 18 ALA B N 1
ATOM 1608 C CA . ALA B 1 18 ? 0.322 1.249 15.922 1 97.75 18 ALA B CA 1
ATOM 1609 C C . ALA B 1 18 ? -0.656 1.767 16.969 1 97.75 18 ALA B C 1
ATOM 1611 O O . ALA B 1 18 ? -1.632 1.091 17.312 1 97.75 18 ALA B O 1
ATOM 1612 N N . LEU B 1 19 ? -0.385 2.949 17.5 1 98.44 19 LEU B N 1
ATOM 1613 C CA . LEU B 1 19 ? -1.279 3.561 18.469 1 98.44 19 LEU B CA 1
ATOM 1614 C C . LEU B 1 19 ? -2.65 3.83 17.859 1 98.44 19 LEU B C 1
ATOM 1616 O O . LEU B 1 19 ? -3.678 3.533 18.484 1 98.44 19 LEU B O 1
ATOM 1620 N N . PHE B 1 20 ? -2.648 4.367 16.672 1 98.69 20 PHE B N 1
ATOM 1621 C CA . PHE B 1 20 ? -3.906 4.648 15.992 1 98.69 20 PHE B CA 1
ATOM 1622 C C . PHE B 1 20 ? -4.672 3.363 15.703 1 98.69 20 PHE B C 1
ATOM 1624 O O . PHE B 1 20 ? -5.891 3.307 15.875 1 98.69 20 PHE B O 1
ATOM 1631 N N . LYS B 1 21 ? -3.973 2.357 15.234 1 98.19 21 LYS B N 1
ATOM 1632 C CA . LYS B 1 21 ? -4.602 1.075 14.922 1 98.19 21 LYS B CA 1
ATOM 1633 C C . LYS B 1 21 ? -5.223 0.453 16.172 1 98.19 21 LYS B C 1
ATOM 1635 O O . LYS B 1 21 ? -6.305 -0.132 16.109 1 98.19 21 LYS B O 1
ATOM 1640 N N . GLU B 1 22 ? -4.508 0.545 17.266 1 97.75 22 GLU B N 1
ATOM 1641 C CA . GLU B 1 22 ? -5.02 0.004 18.516 1 97.75 22 GLU B CA 1
ATOM 1642 C C . GLU B 1 22 ? -6.309 0.707 18.938 1 97.75 22 GLU B C 1
ATOM 1644 O O . GLU B 1 22 ? -7.246 0.064 19.406 1 97.75 22 GLU B O 1
ATOM 1649 N N . TYR B 1 23 ? -6.418 1.949 18.719 1 98.44 23 TYR B N 1
ATOM 1650 C CA . TYR B 1 23 ? -7.551 2.744 19.172 1 98.44 23 TYR B CA 1
ATOM 1651 C C . TYR B 1 23 ? -8.734 2.605 18.219 1 98.44 23 TYR B C 1
ATOM 1653 O O . TYR B 1 23 ? -9.875 2.416 18.656 1 98.44 23 TYR B O 1
ATOM 1661 N N . PHE B 1 24 ? -8.5 2.645 16.906 1 97.75 24 PHE B N 1
ATOM 1662 C CA . PHE B 1 24 ? -9.586 2.711 15.945 1 97.75 24 PHE B CA 1
ATOM 1663 C C . PHE B 1 24 ? -9.922 1.325 15.406 1 97.75 24 PHE B C 1
ATOM 1665 O O . PHE B 1 24 ? -10.969 1.126 14.797 1 97.75 24 PHE B O 1
ATOM 1672 N N . ASP B 1 25 ? -9.031 0.395 15.539 1 95.56 25 ASP B N 1
ATOM 1673 C CA . ASP B 1 25 ? -9.227 -1.017 15.219 1 95.56 25 ASP B CA 1
ATOM 1674 C C . ASP B 1 25 ? -9.664 -1.196 13.766 1 95.56 25 ASP B C 1
ATOM 1676 O O . ASP B 1 25 ? -9.008 -0.702 12.844 1 95.56 25 ASP B O 1
ATOM 1680 N N . GLU B 1 26 ? -10.828 -1.687 13.555 1 93.5 26 GLU B N 1
ATOM 1681 C CA . GLU B 1 26 ? -11.281 -2.086 12.227 1 93.5 26 GLU B CA 1
ATOM 1682 C C . GLU B 1 26 ? -11.633 -0.87 11.375 1 93.5 26 GLU B C 1
ATOM 1684 O O . GLU B 1 26 ? -11.758 -0.974 10.156 1 93.5 26 GLU B O 1
ATOM 1689 N N . GLU B 1 27 ? -11.695 0.213 11.992 1 96.94 27 GLU B N 1
ATOM 1690 C CA . GLU B 1 27 ? -12.086 1.411 11.258 1 96.94 27 GLU B CA 1
ATOM 1691 C C . GLU B 1 27 ? -10.875 2.078 10.609 1 96.94 27 GLU B C 1
ATOM 1693 O O . GLU B 1 27 ? -11.023 3.061 9.875 1 96.94 27 GLU B O 1
ATOM 1698 N N . LEU B 1 28 ? -9.719 1.506 10.906 1 98.62 28 LEU B N 1
ATOM 1699 C CA . LEU B 1 28 ? -8.508 2.152 10.414 1 98.62 28 LEU B CA 1
ATOM 1700 C C . LEU B 1 28 ? -7.625 1.161 9.664 1 98.62 28 LEU B C 1
ATOM 1702 O O . LEU B 1 28 ? -7.449 0.023 10.102 1 98.62 28 LEU B O 1
ATOM 1706 N N . ILE B 1 29 ? -7.148 1.603 8.523 1 98.81 29 ILE B N 1
ATOM 1707 C CA . ILE B 1 29 ? -6.066 0.89 7.859 1 98.81 29 ILE B CA 1
ATOM 1708 C C . ILE B 1 29 ? -4.812 1.761 7.836 1 98.81 29 ILE B C 1
ATOM 1710 O O . ILE B 1 29 ? -4.902 2.988 7.762 1 98.81 29 ILE B O 1
ATOM 1714 N N . SER B 1 30 ? -3.674 1.169 7.949 1 98.88 30 SER B N 1
ATOM 1715 C CA . SER B 1 30 ? -2.369 1.822 7.914 1 98.88 30 SER B CA 1
ATOM 1716 C C . SER B 1 30 ? -1.422 1.112 6.949 1 98.88 30 SER B C 1
ATOM 1718 O O . SER B 1 30 ? -0.466 0.463 7.379 1 98.88 30 SER B O 1
ATOM 1720 N N . PRO B 1 31 ? -1.665 1.306 5.648 1 98.88 31 PRO B N 1
ATOM 1721 C CA . PRO B 1 31 ? -0.81 0.614 4.684 1 98.88 31 PRO B CA 1
ATOM 1722 C C . PRO B 1 31 ? 0.644 1.077 4.746 1 98.88 31 PRO B C 1
ATOM 1724 O O . PRO B 1 31 ? 0.912 2.242 5.055 1 98.88 31 PRO B O 1
ATOM 1727 N N . SER B 1 32 ? 1.572 0.141 4.52 1 98.94 32 SER B N 1
ATOM 1728 C CA . SER B 1 32 ? 2.963 0.506 4.27 1 98.94 32 SER B CA 1
ATOM 1729 C C . SER B 1 32 ? 3.184 0.885 2.809 1 98.94 32 SER B C 1
ATOM 1731 O O . SER B 1 32 ? 3.137 0.026 1.926 1 98.94 32 SER B O 1
ATOM 1733 N N . LEU B 1 33 ? 3.498 2.141 2.607 1 98.88 33 LEU B N 1
ATOM 1734 C CA . LEU B 1 33 ? 3.453 2.707 1.265 1 98.88 33 LEU B CA 1
ATOM 1735 C C . LEU B 1 33 ? 4.785 2.516 0.549 1 98.88 33 LEU B C 1
ATOM 1737 O O . LEU B 1 33 ? 5.828 2.385 1.194 1 98.88 33 LEU B O 1
ATOM 1741 N N . SER B 1 34 ? 4.715 2.496 -0.788 1 98.88 34 SER B N 1
ATOM 1742 C CA . SER B 1 34 ? 5.918 2.523 -1.61 1 98.88 34 SER B CA 1
ATOM 1743 C C . SER B 1 34 ? 6.789 3.729 -1.274 1 98.88 34 SER B C 1
ATOM 1745 O O . SER B 1 34 ? 6.277 4.816 -1.009 1 98.88 34 SER B O 1
ATOM 1747 N N . TYR B 1 35 ? 8.102 3.498 -1.366 1 98.31 35 TYR B N 1
ATOM 1748 C CA . TYR B 1 35 ? 9.008 4.617 -1.16 1 98.31 35 TYR B CA 1
ATOM 1749 C C . TYR B 1 35 ? 8.992 5.562 -2.355 1 98.31 35 TYR B C 1
ATOM 1751 O O . TYR B 1 35 ? 9.547 6.664 -2.295 1 98.31 35 TYR B O 1
ATOM 1759 N N . VAL B 1 36 ? 8.406 5.156 -3.441 1 98.75 36 VAL B N 1
ATOM 1760 C CA . VAL B 1 36 ? 8.203 6 -4.613 1 98.75 36 VAL B CA 1
ATOM 1761 C C . VAL B 1 36 ? 6.941 6.844 -4.434 1 98.75 36 VAL B C 1
ATOM 1763 O O . VAL B 1 36 ? 5.828 6.316 -4.445 1 98.75 36 VAL B O 1
ATOM 1766 N N . PRO B 1 37 ? 7.062 8.156 -4.367 1 98.56 37 PRO B N 1
ATOM 1767 C CA . PRO B 1 37 ? 5.934 9.016 -4.004 1 98.56 37 PRO B CA 1
ATOM 1768 C C . PRO B 1 37 ? 4.742 8.859 -4.941 1 98.56 37 PRO B C 1
ATOM 1770 O O . PRO B 1 37 ? 3.596 8.797 -4.488 1 98.56 37 PRO B O 1
ATOM 1773 N N . SER B 1 38 ? 4.926 8.773 -6.25 1 98.88 38 SER B N 1
ATOM 1774 C CA . SER B 1 38 ? 3.824 8.664 -7.199 1 98.88 38 SER B CA 1
ATOM 1775 C C . SER B 1 38 ? 3.072 7.348 -7.02 1 98.88 38 SER B C 1
ATOM 1777 O O . SER B 1 38 ? 1.85 7.301 -7.168 1 98.88 38 SER B O 1
ATOM 1779 N N . LEU B 1 39 ? 3.779 6.312 -6.684 1 98.94 39 LEU B N 1
ATOM 1780 C CA . LEU B 1 39 ? 3.146 5.023 -6.43 1 98.94 39 LEU B CA 1
ATOM 1781 C C . LEU B 1 39 ? 2.389 5.039 -5.105 1 98.94 39 LEU B C 1
ATOM 1783 O O . LEU B 1 39 ? 1.311 4.453 -4.996 1 98.94 39 LEU B O 1
ATOM 1787 N N . ALA B 1 40 ? 2.969 5.707 -4.094 1 98.94 40 ALA B N 1
ATOM 1788 C CA . ALA B 1 40 ? 2.287 5.863 -2.811 1 98.94 40 ALA B CA 1
ATOM 1789 C C . ALA B 1 40 ? 0.959 6.594 -2.982 1 98.94 40 ALA B C 1
ATOM 1791 O O . ALA B 1 40 ? -0.077 6.137 -2.496 1 98.94 40 ALA B O 1
ATOM 1792 N N . ILE B 1 41 ? 0.981 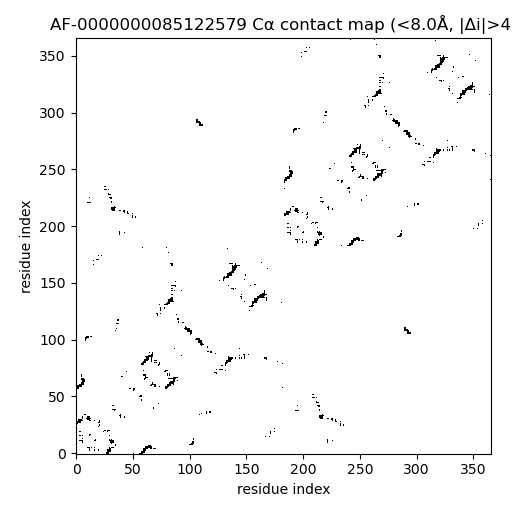7.672 -3.719 1 98.94 41 ILE B N 1
ATOM 1793 C CA . ILE B 1 41 ? -0.21 8.484 -3.947 1 98.94 41 ILE B CA 1
ATOM 1794 C C . ILE B 1 41 ? -1.242 7.672 -4.73 1 98.94 41 ILE B C 1
ATOM 1796 O O . ILE B 1 41 ? -2.428 7.676 -4.395 1 98.94 41 ILE B O 1
ATOM 1800 N N . ASN B 1 42 ? -0.795 6.973 -5.734 1 98.94 42 ASN B N 1
ATOM 1801 C CA . ASN B 1 42 ? -1.722 6.164 -6.516 1 98.94 42 ASN B CA 1
ATOM 1802 C C . ASN B 1 42 ? -2.412 5.109 -5.656 1 98.94 42 ASN B C 1
ATOM 1804 O O . ASN B 1 42 ? -3.615 4.883 -5.793 1 98.94 42 ASN B O 1
ATOM 1808 N N . THR B 1 43 ? -1.642 4.438 -4.801 1 98.94 43 THR B N 1
ATOM 1809 C CA . THR B 1 43 ? -2.225 3.463 -3.887 1 98.94 43 THR B CA 1
ATOM 1810 C C . THR B 1 43 ? -3.279 4.117 -2.998 1 98.94 43 THR B C 1
ATOM 1812 O O . THR B 1 43 ? -4.383 3.594 -2.85 1 98.94 43 THR B O 1
ATOM 1815 N N . LEU B 1 44 ? -2.938 5.242 -2.457 1 98.94 44 LEU B N 1
ATOM 1816 C CA . LEU B 1 44 ? -3.848 5.953 -1.566 1 98.94 44 LEU B CA 1
ATOM 1817 C C . LEU B 1 44 ? -5.102 6.402 -2.312 1 98.94 44 LEU B C 1
ATOM 1819 O O . LEU B 1 44 ? -6.207 6.332 -1.775 1 98.94 44 LEU B O 1
ATOM 1823 N N . GLU B 1 45 ? -4.93 6.871 -3.523 1 98.94 45 GLU B N 1
ATOM 1824 C CA . GLU B 1 45 ? -6.082 7.262 -4.332 1 98.94 45 GLU B CA 1
ATOM 1825 C C . GLU B 1 45 ? -7.008 6.074 -4.578 1 98.94 45 GLU B C 1
ATOM 1827 O O . GLU B 1 45 ? -8.234 6.199 -4.465 1 98.94 45 GLU B O 1
ATOM 1832 N N . GLN B 1 46 ? -6.453 4.953 -4.91 1 98.81 46 GLN B N 1
ATOM 1833 C CA . GLN B 1 46 ? -7.262 3.76 -5.137 1 98.81 46 GLN B CA 1
ATOM 1834 C C . GLN B 1 46 ? -8.016 3.359 -3.873 1 98.81 46 GLN B C 1
ATOM 1836 O O . GLN B 1 46 ? -9.188 2.965 -3.941 1 98.81 46 GLN B O 1
ATOM 1841 N N . LEU B 1 47 ? -7.359 3.436 -2.764 1 98.81 47 LEU B N 1
ATOM 1842 C CA . LEU B 1 47 ? -8.008 3.109 -1.498 1 98.81 47 LEU B CA 1
ATOM 1843 C C . LEU B 1 47 ? -9.18 4.047 -1.232 1 98.81 47 LEU B C 1
ATOM 1845 O O . LEU B 1 47 ? -10.289 3.592 -0.935 1 98.81 47 LEU B O 1
ATOM 1849 N N . ILE B 1 48 ? -8.914 5.34 -1.347 1 98.88 48 ILE B N 1
ATOM 1850 C CA . ILE B 1 48 ? -9.945 6.344 -1.112 1 98.88 48 ILE B CA 1
ATOM 1851 C C . ILE B 1 48 ? -11.141 6.086 -2.031 1 98.88 48 ILE B C 1
ATOM 1853 O O . ILE B 1 48 ? -12.273 5.988 -1.569 1 98.88 48 ILE B O 1
ATOM 1857 N N . GLU B 1 49 ? -10.852 5.891 -3.277 1 98.75 49 GLU B N 1
ATOM 1858 C CA . GLU B 1 49 ? -11.906 5.715 -4.266 1 98.75 49 GLU B CA 1
ATOM 1859 C C . GLU B 1 49 ? -12.68 4.418 -4.023 1 98.75 49 GLU B C 1
ATOM 1861 O O . GLU B 1 49 ? -13.898 4.371 -4.188 1 98.75 49 GLU B O 1
ATOM 1866 N N . SER B 1 50 ? -11.969 3.4 -3.662 1 98.5 50 SER B N 1
ATOM 1867 C CA . SER B 1 50 ? -12.633 2.123 -3.418 1 98.5 50 SER B CA 1
ATOM 1868 C C . SER B 1 50 ? -13.586 2.217 -2.236 1 98.5 50 SER B C 1
ATOM 1870 O O . SER B 1 50 ? -14.711 1.714 -2.299 1 98.5 50 SER B O 1
ATOM 1872 N N . TYR B 1 51 ? -13.195 2.84 -1.145 1 98.56 51 TYR B N 1
ATOM 1873 C CA . TYR B 1 51 ? -14.055 2.963 0.024 1 98.56 51 TYR B CA 1
ATOM 1874 C C . TYR B 1 51 ? -15.227 3.9 -0.257 1 98.56 51 TYR B C 1
ATOM 1876 O O . TYR B 1 51 ? -16.344 3.65 0.183 1 98.56 51 TYR B O 1
ATOM 1884 N N . LEU B 1 52 ? -14.914 4.977 -0.991 1 98.5 52 LEU B N 1
ATOM 1885 C CA . LEU B 1 52 ? -16 5.887 -1.362 1 98.5 52 LEU B CA 1
ATOM 1886 C C . LEU B 1 52 ? -17.031 5.172 -2.219 1 98.5 52 LEU B C 1
ATOM 1888 O O . LEU B 1 52 ? -18.234 5.391 -2.053 1 98.5 52 LEU B O 1
ATOM 1892 N N . SER B 1 53 ? -16.547 4.312 -3.086 1 97.56 53 SER B N 1
ATOM 1893 C CA . SER B 1 53 ? -17.453 3.582 -3.963 1 97.56 53 SER B CA 1
ATOM 1894 C C . SER B 1 53 ? -18.328 2.609 -3.174 1 97.56 53 SER B C 1
ATOM 1896 O O . SER B 1 53 ? -19.406 2.223 -3.631 1 97.56 53 SER B O 1
ATOM 1898 N N . LEU B 1 54 ? -17.906 2.229 -2.045 1 97.31 54 LEU B N 1
ATOM 1899 C CA . LEU B 1 54 ? -18.672 1.347 -1.162 1 97.31 54 LEU B CA 1
ATOM 1900 C C . LEU B 1 54 ? -19.484 2.152 -0.162 1 97.31 54 LEU B C 1
ATOM 1902 O O . LEU B 1 54 ? -19.906 1.629 0.876 1 97.31 54 LEU B O 1
ATOM 1906 N N . GLU B 1 55 ? -19.562 3.482 -0.379 1 97.25 55 GLU B N 1
ATOM 1907 C CA . GLU B 1 55 ? -20.375 4.422 0.385 1 97.25 55 GLU B CA 1
ATOM 1908 C C . GLU B 1 55 ? -19.859 4.57 1.812 1 97.25 55 GLU B C 1
ATOM 1910 O O . GLU B 1 55 ? -20.641 4.766 2.746 1 97.25 55 GLU B O 1
ATOM 1915 N N . GLN B 1 56 ? -18.594 4.344 1.967 1 97.56 56 GLN B N 1
ATOM 1916 C CA . GLN B 1 56 ? -17.969 4.629 3.25 1 97.56 56 GLN B CA 1
ATOM 1917 C C . GLN B 1 56 ? -17.516 6.082 3.332 1 97.56 56 GLN B C 1
ATOM 1919 O O . GLN B 1 56 ? -17.109 6.672 2.328 1 97.56 56 GLN B O 1
ATOM 1924 N N . GLU B 1 57 ? -17.688 6.664 4.523 1 98.06 57 GLU B N 1
ATOM 1925 C CA . GLU B 1 57 ? -16.938 7.891 4.777 1 98.06 57 GLU B CA 1
ATOM 1926 C C . GLU B 1 57 ? -15.445 7.605 4.918 1 98.06 57 GLU B C 1
ATOM 1928 O O . GLU B 1 57 ? -15.055 6.605 5.523 1 98.06 57 GLU B O 1
ATOM 1933 N N . VAL B 1 58 ? -14.68 8.461 4.285 1 98.81 58 VAL B N 1
ATOM 1934 C CA . VAL B 1 58 ? -13.234 8.266 4.336 1 98.81 58 VAL B CA 1
ATOM 1935 C C . VAL B 1 58 ? -12.578 9.453 5.027 1 98.81 58 VAL B C 1
ATOM 1937 O O . VAL B 1 58 ? -12.898 10.609 4.738 1 98.81 58 VAL B O 1
ATOM 1940 N N . TYR B 1 59 ? -11.711 9.18 5.977 1 98.94 59 TYR B N 1
ATOM 1941 C CA . TYR B 1 59 ? -10.906 10.172 6.688 1 98.94 59 TYR B CA 1
ATOM 1942 C C . TYR B 1 59 ? -9.422 9.844 6.586 1 98.94 59 TYR B C 1
ATOM 1944 O O . TYR B 1 59 ? -9.047 8.688 6.406 1 98.94 59 TYR B O 1
ATOM 1952 N N . LEU B 1 60 ? -8.609 10.898 6.711 1 98.94 60 LEU B N 1
ATOM 1953 C CA . LEU B 1 60 ? -7.172 10.688 6.605 1 98.94 60 LEU B CA 1
ATOM 1954 C C . LEU B 1 60 ? -6.461 11.141 7.879 1 98.94 60 LEU B C 1
ATOM 1956 O O . LEU B 1 60 ? -6.859 12.133 8.5 1 98.94 60 LEU B O 1
ATOM 1960 N N . VAL B 1 61 ? -5.492 10.438 8.281 1 98.94 61 VAL B N 1
ATOM 1961 C CA . VAL B 1 61 ? -4.484 10.859 9.25 1 98.94 61 VAL B CA 1
ATOM 1962 C C . VAL B 1 61 ? -3.098 10.797 8.617 1 98.94 61 VAL B C 1
ATOM 1964 O O . VAL B 1 61 ? -2.666 9.742 8.148 1 98.94 61 VAL B O 1
ATOM 1967 N N . GLY B 1 62 ? -2.457 11.883 8.562 1 98.88 62 GLY B N 1
ATOM 1968 C CA . GLY B 1 62 ? -1.14 11.922 7.945 1 98.88 62 GLY B CA 1
ATOM 1969 C C . GLY B 1 62 ? -0.073 12.5 8.859 1 98.88 62 GLY B C 1
ATOM 1970 O O . GLY B 1 62 ? -0.266 13.555 9.461 1 98.88 62 GLY B O 1
ATOM 1971 N N . SER B 1 63 ? 1.02 11.844 8.977 1 98.62 63 SER B N 1
ATOM 1972 C CA . SER B 1 63 ? 2.143 12.289 9.789 1 98.62 63 SER B CA 1
ATOM 1973 C C . SER B 1 63 ? 3.348 12.648 8.93 1 98.62 63 SER B C 1
ATOM 1975 O O . SER B 1 63 ? 3.727 11.883 8.039 1 98.62 63 SER B O 1
ATOM 1977 N N . SER B 1 64 ? 4.055 13.844 9.188 1 98 64 SER B N 1
ATOM 1978 C CA . SER B 1 64 ? 5.266 14.242 8.469 1 98 64 SER B CA 1
ATOM 1979 C C . SER B 1 64 ? 5.043 14.234 6.961 1 98 64 SER B C 1
ATOM 1981 O O . SER B 1 64 ? 4.152 14.922 6.453 1 98 64 SER B O 1
ATOM 1983 N N . LEU B 1 65 ? 5.711 13.43 6.195 1 98.19 65 LEU B N 1
ATOM 1984 C CA . LEU B 1 65 ? 5.465 13.305 4.762 1 98.19 65 LEU B CA 1
ATOM 1985 C C . LEU B 1 65 ? 4.043 12.836 4.496 1 98.19 65 LEU B C 1
ATOM 1987 O O . LEU B 1 65 ? 3.416 13.258 3.518 1 98.19 65 LEU B O 1
ATOM 1991 N N . GLY B 1 66 ? 3.545 11.953 5.344 1 98.75 66 GLY B N 1
ATOM 1992 C CA . GLY B 1 66 ? 2.158 11.523 5.238 1 98.75 66 GLY B CA 1
ATOM 1993 C C . GLY B 1 66 ? 1.17 12.664 5.359 1 98.75 66 GLY B C 1
ATOM 1994 O O . GLY B 1 66 ? 0.079 12.609 4.785 1 98.75 66 GLY B O 1
ATOM 1995 N N . GLY B 1 67 ? 1.553 13.648 6.191 1 98.81 67 GLY B N 1
ATOM 1996 C CA . GLY B 1 67 ? 0.731 14.852 6.258 1 98.81 67 GLY B CA 1
ATOM 1997 C C . GLY B 1 67 ? 0.668 15.602 4.941 1 98.81 67 GLY B C 1
ATOM 1998 O O . GLY B 1 67 ? -0.388 16.109 4.562 1 98.81 67 GLY B O 1
ATOM 1999 N N . TYR B 1 68 ? 1.757 15.672 4.266 1 98.75 68 TYR B N 1
ATOM 2000 C CA . TYR B 1 68 ? 1.824 16.281 2.941 1 98.75 68 TYR B CA 1
ATOM 2001 C C . TYR B 1 68 ? 0.907 15.562 1.963 1 98.75 68 TYR B C 1
ATOM 2003 O O . TYR B 1 68 ? 0.145 16.203 1.231 1 98.75 68 TYR B O 1
ATOM 2011 N N . TYR B 1 69 ? 0.968 14.227 1.945 1 98.94 69 TYR B N 1
ATOM 2012 C CA . TYR B 1 69 ? 0.09 13.406 1.115 1 98.94 69 TYR B CA 1
ATOM 2013 C C . TYR B 1 69 ? -1.373 13.641 1.478 1 98.94 69 TYR B C 1
ATOM 2015 O O . TYR B 1 69 ? -2.227 13.75 0.595 1 98.94 69 TYR B O 1
ATOM 2023 N N . ALA B 1 70 ? -1.612 13.727 2.773 1 98.88 70 ALA B N 1
ATOM 2024 C CA . ALA B 1 70 ? -2.98 13.891 3.258 1 98.88 70 ALA B CA 1
ATOM 2025 C C . ALA B 1 70 ? -3.564 15.227 2.816 1 98.88 70 ALA B C 1
ATOM 2027 O O . ALA B 1 70 ? -4.746 15.312 2.473 1 98.88 70 ALA B O 1
ATOM 2028 N N . ILE B 1 71 ? -2.76 16.266 2.887 1 98.75 71 ILE B N 1
ATOM 2029 C CA . ILE B 1 71 ? -3.221 17.578 2.426 1 98.75 71 ILE B CA 1
ATOM 2030 C C . ILE B 1 71 ? -3.654 17.484 0.965 1 98.75 71 ILE B C 1
ATOM 2032 O O . ILE B 1 71 ? -4.75 17.922 0.608 1 98.75 71 ILE B O 1
ATOM 2036 N N . TYR B 1 72 ? -2.857 16.891 0.107 1 98.75 72 TYR B N 1
ATOM 2037 C CA . TYR B 1 72 ? -3.141 16.75 -1.315 1 98.75 72 TYR B CA 1
ATOM 2038 C C . TYR B 1 72 ? -4.422 15.945 -1.535 1 98.75 72 TYR B C 1
ATOM 2040 O O . TYR B 1 72 ? -5.324 16.391 -2.248 1 98.75 72 TYR B O 1
ATOM 2048 N N . LEU B 1 73 ? -4.496 14.805 -0.865 1 98.88 73 LEU B N 1
ATOM 2049 C CA . LEU B 1 73 ? -5.594 13.875 -1.093 1 98.88 73 LEU B CA 1
ATOM 2050 C C . LEU B 1 73 ? -6.895 14.414 -0.511 1 98.88 73 LEU B C 1
ATOM 2052 O O . LEU B 1 73 ? -7.961 14.25 -1.109 1 98.88 73 LEU B O 1
ATOM 2056 N N . ALA B 1 74 ? -6.816 15.031 0.661 1 98.62 74 ALA B N 1
ATOM 2057 C CA . ALA B 1 74 ? -8.016 15.602 1.27 1 98.62 74 ALA B CA 1
ATOM 2058 C C . ALA B 1 74 ? -8.57 16.75 0.42 1 98.62 74 ALA B C 1
ATOM 2060 O O . ALA B 1 74 ? -9.789 16.891 0.3 1 98.62 74 ALA B O 1
ATOM 2061 N N . ASN B 1 75 ? -7.676 17.531 -0.071 1 97.94 75 ASN B N 1
ATOM 2062 C CA . ASN B 1 75 ? -8.109 18.609 -0.961 1 97.94 75 ASN B CA 1
ATOM 2063 C C . ASN B 1 75 ? -8.734 18.047 -2.238 1 97.94 75 ASN B C 1
ATOM 2065 O O . ASN B 1 75 ? -9.758 18.562 -2.701 1 97.94 75 ASN B O 1
ATOM 2069 N N . LYS B 1 76 ? -8.172 17.078 -2.832 1 97.88 76 LYS B N 1
ATOM 2070 C CA . LYS B 1 76 ? -8.617 16.469 -4.086 1 97.88 76 LYS B CA 1
ATOM 2071 C C . LYS B 1 76 ? -9.992 15.82 -3.924 1 97.88 76 LYS B C 1
ATOM 2073 O O . LYS B 1 76 ? -10.836 15.922 -4.812 1 97.88 76 LYS B O 1
ATOM 2078 N N . TYR B 1 77 ? -10.281 15.188 -2.775 1 98.19 77 TYR B N 1
ATOM 2079 C CA . TYR B 1 77 ? -11.477 14.367 -2.619 1 98.19 77 TYR B CA 1
ATOM 2080 C C . TYR B 1 77 ? -12.445 14.992 -1.627 1 98.19 77 TYR B C 1
ATOM 2082 O O . TYR B 1 77 ? -13.492 14.422 -1.327 1 98.19 77 TYR B O 1
ATOM 2090 N N . ASN B 1 78 ? -12.109 16.156 -1.124 1 98 78 ASN B N 1
ATOM 2091 C CA . ASN B 1 78 ? -12.922 16.844 -0.128 1 98 78 ASN B CA 1
ATOM 2092 C C . ASN B 1 78 ? -13.164 15.977 1.101 1 98 78 ASN B C 1
ATOM 2094 O O . ASN B 1 78 ? -14.312 15.742 1.486 1 98 78 ASN B O 1
ATOM 2098 N N . LEU B 1 79 ? -12.047 15.562 1.727 1 98.56 79 LEU B N 1
ATOM 2099 C CA . LEU B 1 79 ? -12.094 14.695 2.902 1 98.56 79 LEU B CA 1
ATOM 2100 C C . LEU B 1 79 ? -11.602 15.445 4.141 1 98.56 79 LEU B C 1
ATOM 2102 O O . LEU B 1 79 ? -10.797 16.375 4.035 1 98.56 79 LEU B O 1
ATOM 2106 N N . LYS B 1 80 ? -12.062 15.062 5.309 1 98.81 80 LYS B N 1
ATOM 2107 C CA . LYS B 1 80 ? -11.445 15.508 6.555 1 98.81 80 LYS B CA 1
ATOM 2108 C C . LYS B 1 80 ? -10.117 14.797 6.797 1 98.81 80 LYS B C 1
ATOM 2110 O O . LYS B 1 80 ? -9.984 13.602 6.516 1 98.81 80 LYS B O 1
ATOM 2115 N N . ALA B 1 81 ? -9.164 15.555 7.32 1 98.88 81 ALA B N 1
ATOM 2116 C CA . ALA B 1 81 ? -7.84 14.992 7.574 1 98.88 81 ALA B CA 1
ATOM 2117 C C . ALA B 1 81 ? -7.238 15.562 8.859 1 98.88 81 ALA B C 1
ATOM 2119 O O . ALA B 1 81 ? -7.383 16.75 9.141 1 98.88 81 ALA B O 1
ATOM 2120 N N . VAL B 1 82 ? -6.637 14.719 9.602 1 98.94 82 VAL B N 1
ATOM 2121 C CA . VAL B 1 82 ? -5.801 15.117 10.727 1 98.94 82 VAL B CA 1
ATOM 2122 C C . VAL B 1 82 ? -4.328 15.062 10.328 1 98.94 82 VAL B C 1
ATOM 2124 O O . VAL B 1 82 ? -3.859 14.047 9.805 1 98.94 82 VAL B O 1
ATOM 2127 N N . LEU B 1 83 ? -3.688 16.141 10.555 1 98.88 83 LEU B N 1
ATOM 2128 C CA . LEU B 1 83 ? -2.27 16.25 10.227 1 98.88 83 LEU B CA 1
ATOM 2129 C C . LEU B 1 83 ? -1.421 16.312 11.492 1 98.88 83 LEU B C 1
ATOM 2131 O O . LEU B 1 83 ? -1.689 17.109 12.391 1 98.88 83 LEU B O 1
ATOM 2135 N N . ILE B 1 84 ? -0.417 15.477 11.547 1 98.88 84 ILE B N 1
ATOM 2136 C CA . ILE B 1 84 ? 0.475 15.43 12.703 1 98.88 84 ILE B CA 1
ATOM 2137 C C . ILE B 1 84 ? 1.874 15.883 12.297 1 98.88 84 ILE B C 1
ATOM 2139 O O . ILE B 1 84 ? 2.572 15.18 11.562 1 98.88 84 ILE B O 1
ATOM 2143 N N . ASN B 1 85 ? 2.336 17.031 12.773 1 98.69 85 ASN B N 1
ATOM 2144 C CA . ASN B 1 85 ? 3.602 17.641 12.383 1 98.69 85 ASN B CA 1
ATOM 2145 C C . ASN B 1 85 ? 3.861 17.484 10.883 1 98.69 85 ASN B C 1
ATOM 2147 O O . ASN B 1 85 ? 4.879 16.922 10.484 1 98.69 85 ASN B O 1
ATOM 2151 N N . PRO B 1 86 ? 3 18.016 10.102 1 98.5 86 PRO B N 1
ATOM 2152 C CA . PRO B 1 86 ? 3.061 17.734 8.664 1 98.5 86 PRO B CA 1
ATOM 2153 C C . PRO B 1 86 ? 4.215 18.469 7.973 1 98.5 86 PRO B C 1
ATOM 2155 O O . PRO B 1 86 ? 4.539 19.594 8.328 1 98.5 86 PRO B O 1
ATOM 2158 N N . ALA B 1 87 ? 4.797 17.766 7.008 1 97.38 87 ALA B N 1
ATOM 2159 C CA . ALA B 1 87 ? 5.695 18.422 6.062 1 97.38 87 ALA B CA 1
ATOM 2160 C C . ALA B 1 87 ? 4.91 19.172 4.988 1 97.38 87 ALA B C 1
ATOM 2162 O O . ALA B 1 87 ? 4.363 18.562 4.07 1 97.38 87 ALA B O 1
ATOM 2163 N N . VAL B 1 88 ? 4.836 20.5 5.043 1 96.5 88 VAL B N 1
ATOM 2164 C CA . VAL B 1 88 ? 3.98 21.219 4.113 1 96.5 88 VAL B CA 1
ATOM 2165 C C . VAL B 1 88 ? 4.781 21.625 2.877 1 96.5 88 VAL B C 1
ATOM 2167 O O . VAL B 1 88 ? 4.211 21.984 1.849 1 96.5 88 VAL B O 1
ATOM 2170 N N . HIS B 1 89 ? 6.082 21.5 2.914 1 94.56 89 HIS B N 1
ATOM 2171 C CA . HIS B 1 89 ? 6.992 21.641 1.783 1 94.56 89 HIS B CA 1
ATOM 2172 C C . HIS B 1 89 ? 7.891 20.422 1.644 1 94.56 89 HIS B C 1
ATOM 2174 O O . HIS B 1 89 ? 9.117 20.547 1.639 1 94.56 89 HIS B O 1
ATOM 2180 N N . ALA B 1 90 ? 7.281 19.359 1.38 1 94.75 90 ALA B N 1
ATOM 2181 C CA . ALA B 1 90 ? 7.953 18.062 1.488 1 94.75 90 ALA B CA 1
ATOM 2182 C C . ALA B 1 90 ? 9.117 17.969 0.507 1 94.75 90 ALA B C 1
ATOM 2184 O O . ALA B 1 90 ? 10.148 17.359 0.816 1 94.75 90 ALA B O 1
ATOM 2185 N N . TYR B 1 91 ? 9 18.531 -0.722 1 93.62 91 TYR B N 1
ATOM 2186 C CA . TYR B 1 91 ? 10.047 18.438 -1.733 1 93.62 91 TYR B CA 1
ATOM 2187 C C . TYR B 1 91 ? 11.273 19.234 -1.313 1 93.62 91 TYR B C 1
ATOM 2189 O O . TYR B 1 91 ? 12.375 19.016 -1.83 1 93.62 91 TYR B O 1
ATOM 2197 N N . GL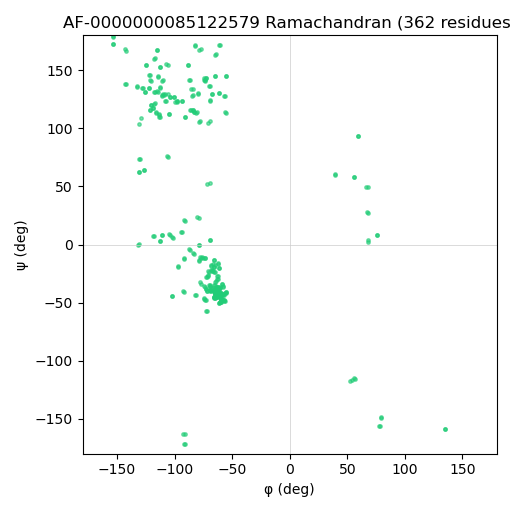U B 1 92 ? 11.117 20.172 -0.346 1 91.19 92 GLU B N 1
ATOM 2198 C CA . GLU B 1 92 ? 12.242 20.938 0.19 1 91.19 92 GLU B CA 1
ATOM 2199 C C . GLU B 1 92 ? 12.836 20.25 1.418 1 91.19 92 GLU B C 1
ATOM 2201 O O . GLU B 1 92 ? 14.055 20.172 1.561 1 91.19 92 GLU B O 1
ATOM 2206 N N . THR B 1 93 ? 11.953 19.75 2.223 1 87.31 93 THR B N 1
ATOM 2207 C CA . THR B 1 93 ? 12.406 19.219 3.5 1 87.31 93 THR B CA 1
ATOM 2208 C C . THR B 1 93 ? 13.031 17.844 3.316 1 87.31 93 THR B C 1
ATOM 2210 O O . THR B 1 93 ? 13.891 17.438 4.098 1 87.31 93 THR B O 1
ATOM 2213 N N . LEU B 1 94 ? 12.508 17.047 2.301 1 83.06 94 LEU B N 1
ATOM 2214 C CA . LEU B 1 94 ? 13.109 15.766 1.973 1 83.06 94 LEU B CA 1
ATOM 2215 C C . LEU B 1 94 ? 14.336 15.945 1.085 1 83.06 94 LEU B C 1
ATOM 2217 O O . LEU B 1 94 ? 14.914 14.961 0.614 1 83.06 94 LEU B O 1
ATOM 2221 N N . ASP B 1 95 ? 14.938 16.953 1.077 1 74.62 95 ASP B N 1
ATOM 2222 C CA . ASP B 1 95 ? 15.914 17.375 0.079 1 74.62 95 ASP B CA 1
ATOM 2223 C C . ASP B 1 95 ? 17.203 16.562 0.206 1 74.62 95 ASP B C 1
ATOM 2225 O O . ASP B 1 95 ? 18.281 17.125 0.39 1 74.62 95 ASP B O 1
ATOM 2229 N N . LYS B 1 96 ? 17.031 15.281 0.208 1 78.12 96 LYS B N 1
ATOM 2230 C CA . LYS B 1 96 ? 18.203 14.414 0.115 1 78.12 96 LYS B CA 1
ATOM 2231 C C . LYS B 1 96 ? 18.031 13.367 -0.982 1 78.12 96 LYS B C 1
ATOM 2233 O O . LYS B 1 96 ? 17.062 12.617 -0.979 1 78.12 96 LYS B O 1
ATOM 2238 N N . ILE B 1 97 ? 18.734 13.523 -2.018 1 91.31 97 ILE B N 1
ATOM 2239 C CA . ILE B 1 97 ? 18.859 12.531 -3.08 1 91.31 97 ILE B CA 1
ATOM 2240 C C . ILE B 1 97 ? 19.969 11.539 -2.73 1 91.31 97 ILE B C 1
ATOM 2242 O O . ILE B 1 97 ? 21.031 11.93 -2.244 1 91.31 97 ILE B O 1
ATOM 2246 N N . GLY B 1 98 ? 19.734 10.344 -2.881 1 96.62 98 GLY B N 1
ATOM 2247 C CA . GLY B 1 98 ? 20.703 9.32 -2.527 1 96.62 98 GLY B CA 1
ATOM 2248 C C . GLY B 1 98 ? 20.094 8.164 -1.759 1 96.62 98 GLY B C 1
ATOM 2249 O O . GLY B 1 98 ? 18.891 7.895 -1.879 1 96.62 98 GLY B O 1
ATOM 2250 N N . THR B 1 99 ? 20.922 7.48 -1.068 1 97.19 99 THR B N 1
ATOM 2251 C CA . THR B 1 99 ? 20.5 6.289 -0.343 1 97.19 99 THR B CA 1
ATOM 2252 C C . THR B 1 99 ? 19.812 6.668 0.964 1 97.19 99 THR B C 1
ATOM 2254 O O . THR B 1 99 ? 20.281 7.547 1.688 1 97.19 99 THR B O 1
ATOM 2257 N N . ALA B 1 100 ? 18.688 6.109 1.179 1 97.56 100 ALA B N 1
ATOM 2258 C CA . ALA B 1 100 ? 17.953 6.273 2.43 1 97.56 100 ALA B CA 1
ATOM 2259 C C . ALA B 1 100 ? 17.781 4.934 3.146 1 97.56 100 ALA B C 1
ATOM 2261 O O . ALA B 1 100 ? 17.938 3.873 2.535 1 97.56 100 ALA B O 1
ATOM 2262 N N . THR B 1 101 ? 17.516 5.023 4.445 1 97.88 101 THR B N 1
ATOM 2263 C CA . THR B 1 101 ? 17.359 3.834 5.273 1 97.88 101 THR B CA 1
ATOM 2264 C C . THR B 1 101 ? 15.891 3.633 5.652 1 97.88 101 THR B C 1
ATOM 2266 O O . THR B 1 101 ? 15.234 4.566 6.117 1 97.88 101 THR B O 1
ATOM 2269 N N . ASN B 1 102 ? 15.336 2.422 5.316 1 98.12 102 ASN B N 1
ATOM 2270 C CA . ASN B 1 102 ? 14.023 2.037 5.816 1 98.12 102 ASN B CA 1
ATOM 2271 C C . ASN B 1 102 ? 14.055 1.771 7.32 1 98.12 102 ASN B C 1
ATOM 2273 O O . ASN B 1 102 ? 14.781 0.894 7.785 1 98.12 102 ASN B O 1
ATOM 2277 N N . TYR B 1 103 ? 13.219 2.465 8.07 1 97.69 103 TYR B N 1
ATOM 2278 C CA . TYR B 1 103 ? 13.336 2.424 9.523 1 97.69 103 TYR B CA 1
ATOM 2279 C C . TYR B 1 103 ? 12.727 1.144 10.086 1 97.69 103 TYR B C 1
ATOM 2281 O O . TYR B 1 103 ? 12.93 0.81 11.258 1 97.69 103 TYR B O 1
ATOM 2289 N N . TYR B 1 104 ? 11.977 0.427 9.273 1 98.31 104 TYR B N 1
ATOM 2290 C CA . TYR B 1 104 ? 11.336 -0.801 9.734 1 98.31 104 TYR B CA 1
ATOM 2291 C C . TYR B 1 104 ? 12.359 -1.929 9.859 1 98.31 104 TYR B C 1
ATOM 2293 O O . TYR B 1 104 ? 12.383 -2.639 10.867 1 98.31 104 TYR B O 1
ATOM 2301 N N . ASP B 1 105 ? 13.164 -2.072 8.836 1 98.44 105 ASP B N 1
ATOM 2302 C CA . ASP B 1 105 ? 14.07 -3.221 8.867 1 98.44 105 ASP B CA 1
ATOM 2303 C C . ASP B 1 105 ? 15.5 -2.801 8.547 1 98.44 105 ASP B C 1
ATOM 2305 O O . ASP B 1 105 ? 16.375 -3.65 8.398 1 98.44 105 ASP B O 1
ATOM 2309 N N . TYR B 1 106 ? 15.742 -1.525 8.297 1 98.31 106 TYR B N 1
ATOM 2310 C CA . TYR B 1 106 ? 17.031 -0.865 8.125 1 98.31 106 TYR B CA 1
ATOM 2311 C C . TYR B 1 106 ? 17.625 -1.189 6.766 1 98.31 106 TYR B C 1
ATOM 2313 O O . TYR B 1 106 ? 18.812 -0.933 6.523 1 98.31 106 TYR B O 1
ATOM 2321 N N . SER B 1 107 ? 16.859 -1.856 5.863 1 98.5 107 SER B N 1
ATOM 2322 C CA . SER B 1 107 ? 17.281 -1.956 4.473 1 98.5 107 SER B CA 1
ATOM 2323 C C . SER B 1 107 ? 17.328 -0.584 3.809 1 98.5 107 SER B C 1
ATOM 2325 O O . SER B 1 107 ? 16.766 0.381 4.332 1 98.5 107 SER B O 1
ATOM 2327 N N . SER B 1 108 ? 18 -0.495 2.682 1 98.12 108 SER B N 1
ATOM 2328 C CA . SER B 1 108 ? 18.156 0.798 2.027 1 98.12 108 SER B CA 1
ATOM 2329 C C . SER B 1 108 ? 17.297 0.901 0.776 1 98.12 108 SER B C 1
ATOM 2331 O O . SER B 1 108 ? 16.906 -0.117 0.203 1 98.12 108 SER B O 1
ATOM 2333 N N . PHE B 1 109 ? 16.969 2.078 0.393 1 98.44 109 PHE B N 1
ATOM 2334 C CA . PHE B 1 109 ? 16.359 2.406 -0.892 1 98.44 109 PHE B CA 1
ATOM 2335 C C . PHE B 1 109 ? 16.891 3.736 -1.415 1 98.44 109 PHE B C 1
ATOM 2337 O O . PHE B 1 109 ? 17.531 4.484 -0.681 1 98.44 109 PHE B O 1
ATOM 2344 N N . GLU B 1 110 ? 16.609 4.016 -2.654 1 98.5 110 GLU B N 1
ATOM 2345 C CA . GLU B 1 110 ? 17.188 5.203 -3.287 1 98.5 110 GLU B CA 1
ATOM 2346 C C . GLU B 1 110 ? 16.125 6.281 -3.492 1 98.5 110 GLU B C 1
ATOM 2348 O O . GLU B 1 110 ? 15.008 5.984 -3.939 1 98.5 110 GLU B O 1
ATOM 2353 N N . VAL B 1 111 ? 16.438 7.473 -3.051 1 98.12 111 VAL B N 1
ATOM 2354 C CA . VAL B 1 111 ? 15.656 8.656 -3.404 1 98.12 111 VAL B CA 1
ATOM 2355 C C . VAL B 1 111 ? 16.266 9.328 -4.633 1 98.12 111 VAL B C 1
ATOM 2357 O O . VAL B 1 111 ? 17.469 9.641 -4.645 1 98.12 111 VAL B O 1
ATOM 2360 N N . ILE B 1 112 ? 15.477 9.492 -5.676 1 97.94 112 ILE B N 1
ATOM 2361 C CA . ILE B 1 112 ? 16 10.078 -6.906 1 97.94 112 ILE B CA 1
ATOM 2362 C C . ILE B 1 112 ? 15.312 11.414 -7.172 1 97.94 112 ILE B C 1
ATOM 2364 O O . ILE B 1 112 ? 14.32 11.75 -6.527 1 97.94 112 ILE B O 1
ATOM 2368 N N . LYS B 1 113 ? 15.828 12.195 -8.086 1 96.88 113 LYS B N 1
ATOM 2369 C CA . LYS B 1 113 ? 15.344 13.531 -8.391 1 96.88 113 LYS B CA 1
ATOM 2370 C C . LYS B 1 113 ? 13.875 13.508 -8.805 1 96.88 113 LYS B C 1
ATOM 2372 O O . LYS B 1 113 ? 13.109 14.414 -8.461 1 96.88 113 LYS B O 1
ATOM 2377 N N . GLU B 1 114 ? 13.492 12.445 -9.508 1 97.62 114 GLU B N 1
ATOM 2378 C CA . GLU B 1 114 ? 12.117 12.312 -9.984 1 97.62 114 GLU B CA 1
ATOM 2379 C C . GLU B 1 114 ? 11.133 12.227 -8.82 1 97.62 114 GLU B C 1
ATOM 2381 O O . GLU B 1 114 ? 9.984 12.664 -8.938 1 97.62 114 GLU B O 1
ATOM 2386 N N . HIS B 1 115 ? 11.594 11.695 -7.695 1 98.19 115 HIS B N 1
ATOM 2387 C CA . HIS B 1 115 ? 10.734 11.641 -6.516 1 98.19 115 HIS B CA 1
ATOM 2388 C C . HIS B 1 115 ? 10.406 13.039 -6.012 1 98.19 115 HIS B C 1
A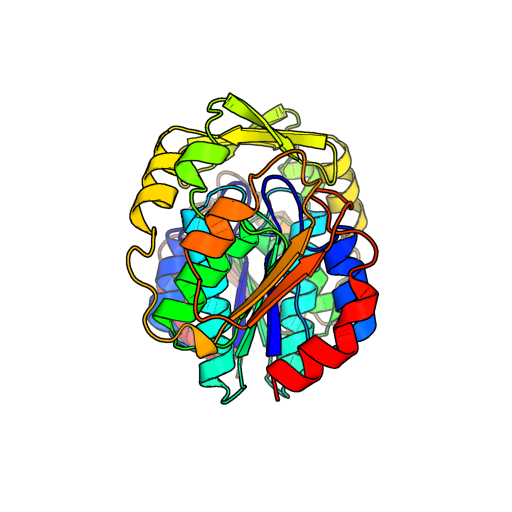TOM 2390 O O . HIS B 1 115 ? 9.242 13.344 -5.734 1 98.19 115 HIS B O 1
ATOM 2396 N N . LEU B 1 116 ? 11.414 13.891 -5.918 1 97.38 116 LEU B N 1
ATOM 2397 C CA . LEU B 1 116 ? 11.234 15.258 -5.441 1 97.38 116 LEU B CA 1
ATOM 2398 C C . LEU B 1 116 ? 10.414 16.078 -6.438 1 97.38 116 LEU B C 1
ATOM 2400 O O . LEU B 1 116 ? 9.594 16.906 -6.035 1 97.38 116 LEU B O 1
ATOM 2404 N N . THR B 1 117 ? 10.656 15.812 -7.719 1 97.44 117 THR B N 1
ATOM 2405 C CA . THR B 1 117 ? 9.891 16.484 -8.766 1 97.44 117 THR B CA 1
ATOM 2406 C C . THR B 1 117 ? 8.406 16.156 -8.641 1 97.44 117 THR B C 1
ATOM 2408 O O . THR B 1 117 ? 7.555 17.047 -8.758 1 97.44 117 THR B O 1
ATOM 2411 N N . TYR B 1 118 ? 8.094 14.93 -8.367 1 98.38 118 TYR B N 1
ATOM 2412 C CA . TYR B 1 118 ? 6.695 14.539 -8.203 1 98.38 118 TYR B CA 1
ATOM 2413 C C . TYR B 1 118 ? 6.09 15.203 -6.969 1 98.38 118 TYR B C 1
ATOM 2415 O O . TYR B 1 118 ? 4.969 15.711 -7.016 1 98.38 118 TYR B O 1
ATOM 2423 N N . LEU B 1 119 ? 6.863 15.164 -5.875 1 98.12 119 LEU B N 1
ATOM 2424 C CA . LEU B 1 119 ? 6.367 15.797 -4.656 1 98.12 119 LEU B CA 1
ATOM 2425 C C . LEU B 1 119 ? 6.031 17.266 -4.902 1 98.12 119 LEU B C 1
ATOM 2427 O O . LEU B 1 119 ? 5.004 17.75 -4.426 1 98.12 119 LEU B O 1
ATOM 2431 N N . LYS B 1 120 ? 6.848 17.922 -5.605 1 97.75 120 LYS B N 1
ATOM 2432 C CA . LYS B 1 120 ? 6.586 19.312 -5.926 1 97.75 120 LYS B CA 1
ATOM 2433 C C . LYS B 1 120 ? 5.324 19.453 -6.77 1 97.75 120 LYS B C 1
ATOM 2435 O O . LYS B 1 120 ? 4.547 20.391 -6.574 1 97.75 120 LYS B O 1
ATOM 2440 N N . SER B 1 121 ? 5.074 18.531 -7.66 1 98.38 121 SER B N 1
ATOM 2441 C CA . SER B 1 121 ? 3.963 18.609 -8.602 1 98.38 121 SER B CA 1
ATOM 2442 C C . SER B 1 121 ? 2.621 18.484 -7.891 1 98.38 121 SER B C 1
ATOM 2444 O O . SER B 1 121 ? 1.596 18.938 -8.398 1 98.38 121 SER B O 1
ATOM 2446 N N . ILE B 1 122 ? 2.59 17.906 -6.688 1 98.38 122 ILE B N 1
ATOM 2447 C CA . ILE B 1 122 ? 1.311 17.703 -6.02 1 98.38 122 ILE B CA 1
ATOM 2448 C C . ILE B 1 122 ? 1.138 18.734 -4.906 1 98.38 122 ILE B C 1
ATOM 2450 O O . ILE B 1 122 ? 0.22 18.625 -4.09 1 98.38 122 ILE B O 1
ATOM 2454 N N . GLU B 1 123 ? 2.014 19.688 -4.828 1 97.88 123 GLU B N 1
ATOM 2455 C CA . GLU B 1 123 ? 1.835 20.75 -3.842 1 97.88 123 GLU B CA 1
ATOM 2456 C C . GLU B 1 123 ? 0.483 21.438 -4.008 1 97.88 123 GLU B C 1
ATOM 2458 O O . GLU B 1 123 ? 0.104 21.812 -5.121 1 97.88 123 GLU B O 1
ATOM 2463 N N . VAL B 1 124 ? -0.193 21.5 -2.926 1 97.5 124 VAL B N 1
ATOM 2464 C CA . VAL B 1 124 ? -1.432 22.266 -2.912 1 97.5 124 VAL B CA 1
ATOM 2465 C C . VAL B 1 124 ? -1.141 23.703 -2.486 1 97.5 124 VAL B C 1
ATOM 2467 O O . VAL B 1 124 ? -0.844 23.969 -1.318 1 97.5 124 VAL B O 1
ATOM 2470 N N . LYS B 1 125 ? -1.255 24.578 -3.42 1 93.81 125 LYS B N 1
ATOM 2471 C CA . LYS B 1 125 ? -0.897 25.969 -3.135 1 93.81 125 LYS B CA 1
ATOM 2472 C C . LYS B 1 125 ? -1.951 26.625 -2.258 1 93.81 125 LYS B C 1
ATOM 2474 O O . LYS B 1 125 ? -1.62 27.266 -1.253 1 93.81 125 LYS B O 1
ATOM 2479 N N . GLU B 1 126 ? -3.197 26.438 -2.65 1 92.31 126 GLU B N 1
ATOM 2480 C CA . GLU B 1 126 ? -4.324 26.984 -1.901 1 92.31 126 GLU B CA 1
ATOM 2481 C C . GLU B 1 126 ? -5.277 25.875 -1.455 1 92.31 126 GLU B C 1
ATOM 2483 O O . GLU B 1 126 ? -5.879 25.203 -2.287 1 92.31 126 GLU B O 1
ATOM 2488 N N . ILE B 1 127 ? -5.348 25.75 -0.177 1 93 127 ILE B N 1
ATOM 2489 C CA . ILE B 1 127 ? -6.227 24.734 0.39 1 93 127 ILE B CA 1
ATOM 2490 C C . ILE B 1 127 ? -7.637 25.312 0.546 1 93 127 ILE B C 1
ATOM 2492 O O . ILE B 1 127 ? -7.855 26.234 1.328 1 93 127 ILE B O 1
ATOM 2496 N N . ASN B 1 128 ? -8.594 24.859 -0.091 1 86.62 128 ASN B N 1
ATOM 2497 C CA . ASN B 1 128 ? -9.93 25.422 -0.217 1 86.62 128 ASN B CA 1
ATOM 2498 C C . ASN B 1 128 ? -10.734 25.266 1.073 1 86.62 128 ASN B C 1
ATOM 2500 O O . ASN B 1 128 ? -11.258 26.25 1.607 1 86.62 128 ASN B O 1
ATOM 2504 N N . GLU B 1 129 ? -10.938 24.094 1.603 1 95.38 129 GLU B N 1
ATOM 2505 C CA . GLU B 1 129 ? -11.75 23.828 2.785 1 95.38 129 GLU B CA 1
ATOM 2506 C C . GLU B 1 129 ? -10.875 23.516 3.998 1 95.38 129 GLU B C 1
ATOM 2508 O O . GLU B 1 129 ? -10.844 22.375 4.473 1 95.38 129 GLU B O 1
ATOM 2513 N N . GLN B 1 130 ? -10.297 24.562 4.535 1 96.94 130 GLN B N 1
ATOM 2514 C CA . GLN B 1 130 ? -9.359 24.375 5.633 1 96.94 130 GLN B CA 1
ATOM 2515 C C . GLN B 1 130 ? -10.07 23.828 6.871 1 96.94 130 GLN B C 1
ATOM 2517 O O . GLN B 1 130 ? -9.422 23.297 7.773 1 96.94 130 GLN B O 1
ATOM 2522 N N . SER B 1 131 ? -11.406 24 6.906 1 97.75 131 SER B N 1
ATOM 2523 C CA . SER B 1 131 ? -12.18 23.469 8.016 1 97.75 131 SER B CA 1
ATOM 2524 C C . SER B 1 131 ? -12.148 21.938 8.023 1 97.75 131 SER B C 1
ATOM 2526 O O . SER B 1 131 ? -12.523 21.312 9.016 1 97.75 131 SER B O 1
ATOM 2528 N N . ASN B 1 132 ? -11.695 21.344 6.941 1 98.44 132 ASN B N 1
ATOM 2529 C CA . ASN B 1 132 ? -11.57 19.891 6.836 1 98.44 132 ASN B CA 1
ATOM 2530 C C . ASN B 1 132 ? -10.32 19.391 7.547 1 98.44 132 ASN B C 1
ATOM 2532 O O . ASN B 1 132 ? -10.102 18.172 7.648 1 98.44 132 ASN B O 1
ATOM 2536 N N . PHE B 1 133 ? -9.539 20.297 8.125 1 98.81 133 PHE B N 1
ATOM 2537 C CA . PHE B 1 133 ? -8.242 19.875 8.648 1 98.81 133 PHE B CA 1
ATOM 2538 C C . PHE B 1 133 ? -8.133 20.188 10.141 1 98.81 133 PHE B C 1
ATOM 2540 O O . PHE B 1 133 ? -8.547 21.25 10.586 1 98.81 133 PHE B O 1
ATOM 2547 N N . MET B 1 134 ? -7.664 19.281 10.852 1 98.94 134 MET B N 1
ATOM 2548 C CA . MET B 1 134 ? -7.09 19.453 12.18 1 98.94 134 MET B CA 1
ATOM 2549 C C . MET B 1 134 ? -5.586 19.219 12.164 1 98.94 134 MET B C 1
ATOM 2551 O O . MET B 1 134 ? -5.117 18.203 11.648 1 98.94 134 MET B O 1
ATOM 2555 N N . VAL B 1 135 ? -4.859 20.156 12.688 1 98.88 135 VAL B N 1
ATOM 2556 C CA . VAL B 1 135 ? -3.404 20.094 12.617 1 98.88 135 VAL B CA 1
ATOM 2557 C C . VAL B 1 135 ? -2.82 20.047 14.023 1 98.88 135 VAL B C 1
ATOM 2559 O O . VAL B 1 135 ? -3.061 20.938 14.836 1 98.88 135 VAL B O 1
ATOM 2562 N N . LEU B 1 136 ? -2.152 18.969 14.312 1 98.94 136 LEU B N 1
ATOM 2563 C CA . LEU B 1 136 ? -1.448 18.781 15.578 1 98.94 136 LEU B CA 1
ATOM 2564 C C . LEU B 1 136 ? 0.035 19.094 15.43 1 98.94 136 LEU B C 1
ATOM 2566 O O . LEU B 1 136 ? 0.734 18.469 14.633 1 98.94 136 LEU B O 1
ATOM 2570 N N . LEU B 1 137 ? 0.525 20.031 16.266 1 98.81 137 LEU B N 1
ATOM 2571 C CA . LEU B 1 137 ? 1.899 20.5 16.172 1 98.81 137 LEU B CA 1
ATOM 2572 C C . LEU B 1 137 ? 2.561 20.516 17.547 1 98.81 137 LEU B C 1
ATOM 2574 O O . LEU B 1 137 ? 1.929 20.891 18.531 1 98.81 137 LEU B O 1
ATOM 2578 N N . GLN B 1 138 ? 3.771 20.047 17.547 1 98.75 138 GLN B N 1
ATOM 2579 C CA . GLN B 1 138 ? 4.621 20.266 18.719 1 98.75 138 GLN B CA 1
ATOM 2580 C C . GLN B 1 138 ? 5.816 21.141 18.391 1 98.75 138 GLN B C 1
ATOM 2582 O O . GLN B 1 138 ? 6.543 20.875 17.422 1 98.75 138 GLN B O 1
ATOM 2587 N N . GLU B 1 139 ? 6.07 22.109 19.172 1 98.06 139 GLU B N 1
ATOM 2588 C CA . GLU B 1 139 ? 6.977 23.203 18.844 1 98.06 139 GLU B CA 1
ATOM 2589 C C . GLU B 1 139 ? 8.43 22.734 18.828 1 98.06 139 GLU B C 1
ATOM 2591 O O . GLU B 1 139 ? 9.273 23.328 18.156 1 98.06 139 GLU B O 1
ATOM 2596 N N . ASP B 1 140 ? 8.734 21.703 19.578 1 98.06 140 ASP B N 1
ATOM 2597 C CA . ASP B 1 140 ? 10.125 21.25 19.656 1 98.06 140 ASP B CA 1
ATOM 2598 C C . ASP B 1 140 ? 10.422 20.188 18.594 1 98.06 140 ASP B C 1
ATOM 2600 O O . ASP B 1 140 ? 11.297 19.344 18.781 1 98.06 140 ASP B O 1
ATOM 2604 N N . ASP B 1 141 ? 9.609 20.156 17.578 1 97.12 141 ASP B N 1
ATOM 2605 C CA . ASP B 1 141 ? 9.93 19.375 16.391 1 97.12 141 ASP B CA 1
ATOM 2606 C C . ASP B 1 141 ? 11.289 19.766 15.82 1 97.12 141 ASP B C 1
ATOM 2608 O O . ASP B 1 141 ? 11.453 20.875 15.305 1 97.12 141 ASP B O 1
ATOM 2612 N N . GLU B 1 142 ? 12.25 18.875 15.867 1 95.38 142 GLU B N 1
ATOM 2613 C CA . GLU B 1 142 ? 13.625 19.172 15.469 1 95.38 142 GLU B CA 1
ATOM 2614 C C . GLU B 1 142 ? 13.805 19.047 13.961 1 95.38 142 GLU B C 1
ATOM 2616 O O . GLU B 1 142 ? 14.867 19.359 13.422 1 95.38 142 GLU B O 1
ATOM 2621 N N . VAL B 1 143 ? 12.82 18.547 13.258 1 94.25 143 VAL B N 1
ATOM 2622 C CA . VAL B 1 143 ? 12.906 18.266 11.828 1 94.25 143 VAL B CA 1
ATOM 2623 C C . VAL B 1 143 ? 12.203 19.359 11.039 1 94.25 143 VAL B C 1
ATOM 2625 O O . VAL B 1 143 ? 12.703 19.812 10 1 94.25 143 VAL B O 1
ATOM 2628 N N . LEU B 1 144 ? 11.055 19.766 11.469 1 96.19 144 LEU B N 1
ATOM 2629 C CA . LEU B 1 144 ? 10.219 20.719 10.742 1 96.19 144 LEU B CA 1
ATOM 2630 C C . LEU B 1 144 ? 9.93 21.953 11.602 1 96.19 144 LEU B C 1
ATOM 2632 O O . LEU B 1 144 ? 9.75 21.844 12.812 1 96.19 144 LEU B O 1
ATOM 2636 N N . ASP B 1 145 ? 9.844 23.094 10.961 1 97.06 145 ASP B N 1
ATOM 2637 C CA . ASP B 1 145 ? 9.352 24.312 11.609 1 97.06 145 ASP B CA 1
ATOM 2638 C C . ASP B 1 145 ? 7.824 24.328 11.648 1 97.06 145 ASP B C 1
ATOM 2640 O O . ASP B 1 145 ? 7.172 24.453 10.609 1 97.06 145 ASP B O 1
ATOM 2644 N N . PHE B 1 146 ? 7.27 24.25 12.852 1 97.25 146 PHE B N 1
ATOM 2645 C CA . PHE B 1 146 ? 5.82 24.141 12.992 1 97.25 146 PHE B CA 1
ATOM 2646 C C . PHE B 1 146 ? 5.129 25.359 12.414 1 97.25 146 PHE B C 1
ATOM 2648 O O . PHE B 1 146 ? 3.955 25.297 12.039 1 97.25 146 PHE B O 1
ATOM 2655 N N . ASN B 1 147 ? 5.824 26.484 12.258 1 97.81 147 ASN B N 1
ATOM 2656 C CA . ASN B 1 147 ? 5.246 27.703 11.695 1 97.81 147 ASN B CA 1
ATOM 2657 C C . ASN B 1 147 ? 4.832 27.5 10.234 1 97.81 147 ASN B C 1
ATOM 2659 O O . ASN B 1 147 ? 3.871 28.109 9.773 1 97.81 147 ASN B O 1
ATOM 2663 N N . ASP B 1 148 ? 5.562 26.656 9.555 1 97.38 148 ASP B N 1
ATOM 2664 C CA . ASP B 1 148 ? 5.23 26.391 8.156 1 97.38 148 ASP B CA 1
ATOM 2665 C C . ASP B 1 148 ? 3.803 25.875 8.023 1 97.38 148 ASP B C 1
ATOM 2667 O O . ASP B 1 148 ? 3.053 26.312 7.145 1 97.38 148 ASP B O 1
ATOM 2671 N N . ALA B 1 149 ? 3.465 24.953 8.93 1 97.94 149 ALA B N 1
ATOM 2672 C CA . ALA B 1 149 ? 2.121 24.375 8.898 1 97.94 149 ALA B CA 1
ATOM 2673 C C . ALA B 1 149 ? 1.074 25.422 9.289 1 97.94 149 ALA B C 1
ATOM 2675 O O . ALA B 1 149 ? -0.003 25.484 8.695 1 97.94 149 ALA B O 1
ATOM 2676 N N . VAL B 1 150 ? 1.416 26.219 10.273 1 98.12 150 VAL B N 1
ATOM 2677 C CA . VAL B 1 150 ? 0.511 27.281 10.727 1 98.12 150 VAL B CA 1
ATOM 2678 C C . VAL B 1 150 ? 0.225 28.234 9.57 1 98.12 150 VAL B C 1
ATOM 2680 O O . VAL B 1 150 ? -0.925 28.625 9.352 1 98.12 150 VAL B O 1
ATOM 2683 N N . GLU B 1 151 ? 1.221 28.562 8.859 1 97.44 151 GLU B N 1
ATOM 2684 C CA . GLU B 1 151 ? 1.084 29.5 7.738 1 97.44 151 GLU B CA 1
ATOM 2685 C C . GLU B 1 151 ? 0.3 28.859 6.594 1 97.44 151 GLU B C 1
ATOM 2687 O O . GLU B 1 151 ? -0.46 29.547 5.902 1 97.44 151 GLU B O 1
ATOM 2692 N N . LYS B 1 152 ? 0.476 27.578 6.41 1 97.19 152 LYS B N 1
ATOM 2693 C CA . LYS B 1 152 ? -0.161 26.875 5.305 1 97.19 152 LYS B CA 1
ATOM 2694 C C . LYS B 1 152 ? -1.65 26.672 5.566 1 97.19 152 LYS B C 1
ATOM 2696 O O . LYS B 1 152 ? -2.461 26.703 4.637 1 97.19 152 LYS B O 1
ATOM 2701 N N . LEU B 1 153 ? -1.985 26.438 6.832 1 97.62 153 LEU B N 1
ATOM 2702 C CA . LEU B 1 153 ? -3.361 26.109 7.188 1 97.62 153 LEU B CA 1
ATOM 2703 C C . LEU B 1 153 ? -3.848 26.969 8.352 1 97.62 153 LEU B C 1
ATOM 2705 O O . LEU B 1 153 ? -4.305 26.438 9.367 1 97.62 153 LEU B O 1
ATOM 2709 N N . PRO B 1 154 ? -3.9 28.25 8.148 1 97.06 154 PRO B N 1
ATOM 2710 C CA . PRO B 1 154 ? -4.203 29.141 9.266 1 97.06 154 PRO B CA 1
ATOM 2711 C C . PRO B 1 154 ? -5.656 29.031 9.727 1 97.06 154 PRO B C 1
ATOM 2713 O O . PRO B 1 154 ? -5.969 29.359 10.875 1 97.06 154 PRO B O 1
ATOM 2716 N N . ASP B 1 155 ? -6.543 28.594 8.883 1 97.5 155 ASP B N 1
ATOM 2717 C CA . ASP B 1 155 ? -7.961 28.578 9.227 1 97.5 155 ASP B CA 1
ATOM 2718 C C . ASP B 1 155 ? -8.406 27.172 9.609 1 97.5 155 ASP B C 1
ATOM 2720 O O . ASP B 1 155 ? -9.609 26.906 9.766 1 97.5 155 ASP B O 1
ATOM 2724 N N . SER B 1 156 ? -7.461 26.234 9.703 1 98.25 156 SER B N 1
ATOM 2725 C CA . SER B 1 156 ? -7.754 24.891 10.188 1 98.25 156 SER B CA 1
ATOM 2726 C C . SER B 1 156 ? -7.863 24.859 11.711 1 98.25 156 SER B C 1
ATOM 2728 O O . SER B 1 156 ? -7.645 25.875 12.367 1 98.25 156 SER B O 1
ATOM 2730 N N . GLU B 1 157 ? -8.367 23.797 12.234 1 98.44 157 GLU B N 1
ATOM 2731 C CA . GLU B 1 157 ? -8.242 23.594 13.672 1 98.44 157 GLU B CA 1
ATOM 2732 C C . GLU B 1 157 ? -6.801 23.312 14.07 1 98.44 157 GLU B C 1
ATOM 2734 O O . GLU B 1 157 ? -6.305 22.188 13.875 1 98.44 157 GLU B O 1
ATOM 2739 N N . LEU B 1 158 ? -6.141 24.266 14.672 1 98.56 158 LEU B N 1
ATOM 2740 C CA . LEU B 1 158 ? -4.734 24.156 15.047 1 98.56 158 LEU B CA 1
ATOM 2741 C C . LEU B 1 158 ? -4.59 23.812 16.531 1 98.56 158 LEU B C 1
ATOM 2743 O O . LEU B 1 158 ? -5.164 24.469 17.391 1 98.56 158 LEU B O 1
ATOM 2747 N N . ILE B 1 159 ? -3.941 22.766 16.75 1 98.69 159 ILE B N 1
ATOM 2748 C CA . ILE B 1 159 ? -3.52 22.375 18.094 1 98.69 159 ILE B CA 1
ATOM 2749 C C . ILE B 1 159 ? -1.997 22.438 18.203 1 98.69 159 ILE B C 1
ATOM 2751 O O . ILE B 1 159 ? -1.294 21.609 17.625 1 98.69 159 ILE B O 1
ATOM 2755 N N . ILE B 1 160 ? -1.502 23.406 18.953 1 98.5 160 ILE B N 1
ATOM 2756 C CA . ILE B 1 160 ? -0.067 23.656 19.062 1 98.5 160 ILE B CA 1
ATOM 2757 C C . ILE B 1 160 ? 0.378 23.438 20.516 1 98.5 160 ILE B C 1
ATOM 2759 O O . ILE B 1 160 ? -0.11 24.125 21.422 1 98.5 160 ILE B O 1
ATOM 2763 N N . GLU B 1 161 ? 1.288 22.547 20.672 1 98.38 161 GLU B N 1
ATOM 2764 C CA . GLU B 1 161 ? 1.809 22.281 22.016 1 98.38 161 GLU B CA 1
ATOM 2765 C C . GLU B 1 161 ? 3.252 22.75 22.156 1 98.38 161 GLU B C 1
ATOM 2767 O O . GLU B 1 161 ? 4.066 22.562 21.25 1 98.38 161 GLU B O 1
ATOM 2772 N N . GLN B 1 162 ? 3.506 23.297 23.312 1 97.69 162 GLN B N 1
ATOM 2773 C CA . GLN B 1 162 ? 4.895 23.594 23.641 1 97.69 162 GLN B CA 1
ATOM 2774 C C . GLN B 1 162 ? 5.684 22.328 23.938 1 97.69 162 GLN B C 1
ATOM 2776 O O . GLN B 1 162 ? 5.164 21.406 24.578 1 97.69 162 GLN B O 1
ATOM 2781 N N . GLY B 1 163 ? 6.938 22.391 23.484 1 98 163 GLY B N 1
ATOM 2782 C CA . GLY B 1 163 ? 7.777 21.234 23.703 1 98 163 GLY B CA 1
ATOM 2783 C C . GLY B 1 163 ? 7.527 20.109 22.719 1 98 163 GLY B C 1
ATOM 2784 O O . GLY B 1 163 ? 7.332 20.359 21.516 1 98 163 GLY B O 1
ATOM 2785 N N . GLY B 1 164 ? 7.727 18.859 23.156 1 97.81 164 GLY B N 1
ATOM 2786 C CA . GLY B 1 164 ? 7.5 17.688 22.328 1 97.81 164 GLY B CA 1
ATOM 2787 C C . GLY B 1 164 ? 8.617 17.438 21.344 1 97.81 164 GLY B C 1
ATOM 2788 O O . GLY B 1 164 ? 9.781 17.734 21.625 1 97.81 164 GLY B O 1
ATOM 2789 N N . SER B 1 165 ? 8.234 16.719 20.25 1 98.06 165 SER B N 1
ATOM 2790 C CA . SER B 1 165 ? 9.203 16.266 19.266 1 98.06 165 SER B CA 1
ATOM 2791 C C . SER B 1 165 ? 8.555 16.094 17.891 1 98.06 165 SER B C 1
ATOM 2793 O O . SER B 1 165 ? 7.352 16.328 17.734 1 98.06 165 SER B O 1
ATOM 2795 N N . HIS B 1 166 ? 9.328 15.711 16.875 1 96.88 166 HIS B N 1
ATOM 2796 C CA . HIS B 1 166 ? 8.828 15.445 15.531 1 96.88 166 HIS B CA 1
ATOM 2797 C C . HIS B 1 166 ? 7.832 14.289 15.531 1 96.88 166 HIS B C 1
ATOM 2799 O O . HIS B 1 166 ? 6.922 14.242 14.703 1 96.88 166 HIS B O 1
ATOM 2805 N N . SER B 1 167 ? 7.926 13.359 16.469 1 95.94 167 SER B N 1
ATOM 2806 C CA . SER B 1 167 ? 7.047 12.195 16.547 1 95.94 167 SER B CA 1
ATOM 2807 C C . SER B 1 167 ? 5.691 12.57 17.141 1 95.94 167 SER B C 1
ATOM 2809 O O . SER B 1 167 ? 4.746 11.789 17.094 1 95.94 167 SER B O 1
ATOM 2811 N N . PHE B 1 168 ? 5.605 13.781 17.688 1 98.12 168 PHE B N 1
ATOM 2812 C CA . PHE B 1 168 ? 4.449 14.227 18.469 1 98.12 168 PHE B CA 1
ATOM 2813 C C . PHE B 1 168 ? 4.219 13.32 19.672 1 98.12 168 PHE B C 1
ATOM 2815 O O . PHE B 1 168 ? 3.479 12.336 19.578 1 98.12 168 PHE B O 1
ATOM 2822 N N . ASP B 1 169 ? 4.781 13.695 20.797 1 97.81 169 ASP B N 1
ATOM 2823 C CA . ASP B 1 169 ? 4.746 12.914 22.031 1 97.81 169 ASP B CA 1
ATOM 2824 C C . ASP B 1 169 ? 3.326 12.836 22.594 1 97.81 169 ASP B C 1
ATOM 2826 O O . ASP B 1 169 ? 2.619 13.844 22.641 1 97.81 169 ASP B O 1
ATOM 2830 N N . GLU B 1 170 ? 2.895 11.672 22.891 1 97.94 170 GLU B N 1
ATOM 2831 C CA . GLU B 1 170 ? 1.63 11.406 23.562 1 97.94 170 GLU B CA 1
ATOM 2832 C C . GLU B 1 170 ? 0.441 11.781 22.688 1 97.94 170 GLU B C 1
ATOM 2834 O O . GLU B 1 170 ? -0.474 12.477 23.125 1 97.94 170 GLU B O 1
ATOM 2839 N N . VAL B 1 171 ? 0.479 11.305 21.438 1 98.5 171 VAL B N 1
ATOM 2840 C CA . VAL B 1 171 ? -0.56 11.625 20.469 1 98.5 171 VAL B CA 1
ATOM 2841 C C . VAL B 1 171 ? -1.891 11.023 20.922 1 98.5 171 VAL B C 1
ATOM 2843 O O . VAL B 1 171 ? -2.959 11.531 20.562 1 98.5 171 VAL B O 1
ATOM 2846 N N . GLU B 1 172 ? -1.835 9.945 21.781 1 98.19 172 GLU B N 1
ATOM 2847 C CA . GLU B 1 172 ? -3.039 9.242 22.219 1 98.19 172 GLU B CA 1
ATOM 2848 C C . GLU B 1 172 ? -3.955 10.172 23.016 1 98.19 172 GLU B C 1
ATOM 2850 O O . GLU B 1 172 ? -5.156 9.914 23.141 1 98.19 172 GLU B O 1
ATOM 2855 N N . ARG B 1 173 ? -3.387 11.305 23.484 1 98.31 173 ARG B N 1
ATOM 2856 C CA . ARG B 1 173 ? -4.172 12.289 24.219 1 98.31 173 ARG B CA 1
ATOM 2857 C C . ARG B 1 173 ? -5.238 12.914 23.328 1 98.31 173 ARG B C 1
ATOM 2859 O O . ARG B 1 173 ? -6.219 13.477 23.828 1 98.31 173 ARG B O 1
ATOM 2866 N N . TYR B 1 174 ? -5.105 12.789 22 1 98.62 174 TYR B N 1
ATOM 2867 C CA . TYR B 1 174 ? -5.984 13.523 21.109 1 98.62 174 TYR B CA 1
ATOM 2868 C C . TYR B 1 174 ? -6.934 12.578 20.375 1 98.62 174 TYR B C 1
ATOM 2870 O O . TYR B 1 174 ? -7.691 13 19.5 1 98.62 174 TYR B O 1
ATOM 2878 N N . PHE B 1 175 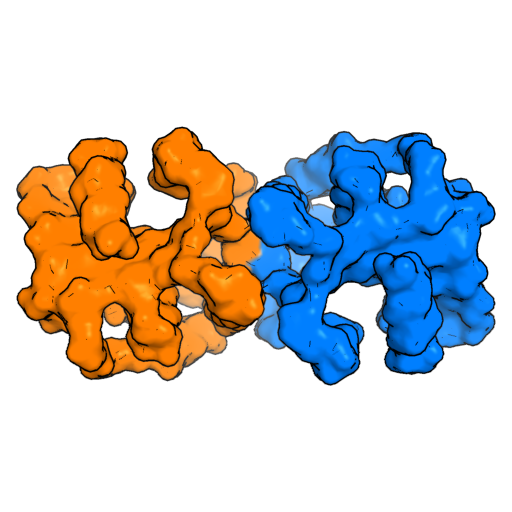? -6.98 11.273 20.734 1 98.69 175 PHE B N 1
ATOM 2879 C CA . PHE B 1 175 ? -7.766 10.297 20 1 98.69 175 PHE B CA 1
ATOM 2880 C C . PHE B 1 175 ? -9.258 10.609 20.094 1 98.69 175 PHE B C 1
ATOM 2882 O O . PHE B 1 175 ? -9.984 10.508 19.109 1 98.69 175 PHE B O 1
ATOM 2889 N N . ARG B 1 176 ? -9.703 11.008 21.281 1 98.31 176 ARG B N 1
ATOM 2890 C CA . ARG B 1 176 ? -11.102 11.375 21.438 1 98.31 176 ARG B CA 1
ATOM 2891 C C . ARG B 1 176 ? -11.445 12.602 20.594 1 98.31 176 ARG B C 1
ATOM 2893 O O . ARG B 1 176 ? -12.484 12.633 19.938 1 98.31 176 ARG B O 1
ATOM 2900 N N . LYS B 1 177 ? -10.586 13.625 20.625 1 98.62 177 LYS B N 1
ATOM 2901 C CA . LYS B 1 177 ? -10.812 14.836 19.844 1 98.62 177 LYS B CA 1
ATOM 2902 C C . LYS B 1 177 ? -10.828 14.539 18.359 1 98.62 177 LYS B C 1
ATOM 2904 O O . LYS B 1 177 ? -11.648 15.094 17.609 1 98.62 177 LYS B O 1
ATOM 2909 N N . ILE B 1 178 ? -9.945 13.664 17.922 1 98.81 178 ILE B N 1
ATOM 2910 C CA . ILE B 1 178 ? -9.867 13.258 16.516 1 98.81 178 ILE B CA 1
ATOM 2911 C C . ILE B 1 178 ? -11.156 12.547 16.125 1 98.81 178 ILE B C 1
ATOM 2913 O O . ILE B 1 178 ? -11.703 12.805 15.039 1 98.81 178 ILE B O 1
ATOM 2917 N N . THR B 1 179 ? -11.664 11.711 17 1 98.5 179 THR B N 1
ATOM 2918 C CA . THR B 1 179 ? -12.914 11 16.75 1 98.5 179 THR B CA 1
ATOM 2919 C C . THR B 1 179 ? -14.062 11.977 16.531 1 98.5 179 THR B C 1
ATOM 2921 O O . THR B 1 179 ? -14.859 11.828 15.609 1 98.5 179 THR B O 1
ATOM 2924 N N . LEU B 1 180 ? -14.125 13.008 17.328 1 98.44 180 LEU B N 1
ATOM 2925 C CA . LEU B 1 180 ? -15.18 14.016 17.234 1 98.44 180 LEU B CA 1
ATOM 2926 C C . LEU B 1 180 ? -15.031 14.844 15.969 1 98.44 180 LEU B C 1
ATOM 2928 O O . LEU B 1 180 ? -16.031 15.219 15.352 1 98.44 180 LEU B O 1
ATOM 2932 N N . PHE B 1 181 ? -13.852 15.086 15.602 1 98.75 181 PHE B N 1
ATOM 2933 C CA . PHE B 1 181 ? -13.578 15.859 14.391 1 98.75 181 PHE B CA 1
ATOM 2934 C C . PHE B 1 181 ? -14.07 15.125 13.156 1 98.75 181 PHE B C 1
ATOM 2936 O O . PHE B 1 181 ? -14.602 15.742 12.227 1 98.75 181 PHE B O 1
ATOM 2943 N N . PHE B 1 182 ? -13.844 13.773 13.102 1 97.81 182 PHE B N 1
ATOM 2944 C CA . PHE B 1 182 ? -14.25 12.969 11.953 1 97.81 182 PHE B CA 1
ATOM 2945 C C . PHE B 1 182 ? -15.758 12.789 11.93 1 97.81 182 PHE B C 1
ATOM 2947 O O . PHE B 1 182 ? -16.359 12.625 10.859 1 97.81 182 PHE B O 1
ATOM 2954 N N . ARG B 1 183 ? -16.453 12.812 13.039 1 89.06 183 ARG B N 1
ATOM 2955 C CA . ARG B 1 183 ? -17.891 12.547 13.102 1 89.06 183 ARG B CA 1
ATOM 2956 C C . ARG B 1 183 ? -18.688 13.844 13.133 1 89.06 183 ARG B C 1
ATOM 2958 O O . ARG B 1 183 ? -19.766 13.938 12.523 1 89.06 183 ARG B O 1
#

Organism: Arcobacter nitrofigilis (strain ATCC 33309 / DSM 7299 / CCUG 15893 / LMG 7604 / NCTC 12251 / CI) (NCBI:txid572480)

InterPro domains:
  IPR008886 Uncharacterised protein family UPF0227/Esterase YqiA [PF05728] (1-182)
  IPR008886 Uncharacterised protein family UPF0227/Esterase YqiA [PTHR35602] (1-181)
  IPR029058 Alpha/Beta hydrolase fold [G3DSA:3.40.50.1820] (1-183)
  IPR029058 Alp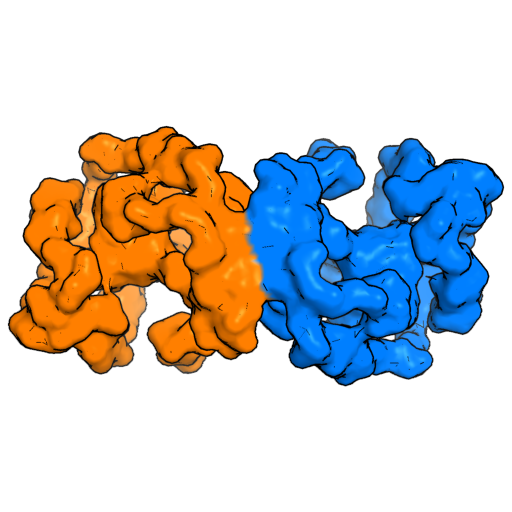ha/Beta hydrolase fold [SSF53474] (2-182)

Foldseek 3Di:
DEEEFEAALEACPDPVNVLLCVVCPPNYDRGGADNQQVRRLVVVVVVVVVCVVVVDAYEYEAAACRLCSRLLVCQVVVAAYEYELYDLQNLVLVPDFAWDARPVVRDIDTDHPVSSVVSVVSRDQARDPLCSYEYEEECAAPRDHSVVVCVRRVPYNYDYHYDDYSVRPPCVVCSVVVVVSRD/DEEEFEAALEACPDPVNVLLCVVCPPNYDRGGADNQQVRRLVVVVVVCVVCVVVVDAYEYEAAACRLCSRLLVCQVVVAAYEYELYDLQNLVLVVDFAWDARPVVRDIDTDHPVSSVVSVVSRDQARDPLCSYEYEEECAAPRDHSVVVCVRRVPYNYDYHYDDYSVRPPCVVCSVVVVVSRD